Protein AF-A0A183AE50-F1 (afdb_monomer_lite)

Organism: NCBI:txid27848

Secondary structure (DSSP, 8-state):
-------GGG-EEEEEPP-TT-----EEEEEE--TTS-PBBPEE-TTS-EES-SPBP-SSSPPPGGGEEE----S-SEE--EETTT--B-EE-GGGBEE-SSS---PEEEEE-TTS-EEEEEE-GGG-EEEEEE-TTSBEEEEEES--TT-S---SSPPTT--EEEEEEETTEEEEEE--TTS-S-EEEEE-TTSBEEEEE-SS--GGG-EE-

Foldseek 3Di:
DDPCPPDLQPDWDWAFDWPQLLQVQRKTWIFRDDPVLQTATWFQDPVRDTDSPHHRDDPVDDGDPRRIDHDADDPPQKDWKAALQQRFTWDQDPPQFTFGNHNDIFIWGWAQDPSRWIWTWGQDPPRWIFTWFADPVQTTGGHTDPDDSPPPDDDPDDDARRTWDWDDPDPQKTWIARRHSVDGAGWTWFADNRGTIGIDHDPDDDSRRMIGD

Sequence (213 aa):
MLNIIGDKDSLFEILTLADDNNTGQGQVVLRSNTPDGSGQSLSARKLGAISCSGRAVSETESPASTDVFRLLLVNRPSIVFLSMLTGGFISRGKQTALDCSGTTYEPFILRATKRSTYQFFARGAQSGYSMWTACSDGFLHLKTTNRSPDDESEPEVLEPGTEFLFYFLGNGRTLIRLATEAFPGLCLLKAEAKGEVKYDVTGEIFANYIWEI

Radius of gyration: 18.67 Å; chains: 1; bounding box: 52×50×52 Å

pLDDT: mean 86.45, std 11.29, range [34.38, 98.31]

Structure (mmCIF, N/CA/C/O backbone):
data_AF-A0A183AE50-F1
#
_entry.id   AF-A0A183AE50-F1
#
loop_
_atom_site.group_PDB
_atom_site.id
_atom_site.type_symbol
_atom_site.label_atom_id
_atom_site.label_alt_id
_atom_site.label_comp_id
_atom_site.label_asym_id
_atom_site.label_entity_id
_atom_site.label_seq_id
_atom_site.pdbx_PDB_ins_code
_atom_site.Cartn_x
_atom_site.Cartn_y
_atom_site.Cartn_z
_atom_site.occupancy
_atom_site.B_iso_or_equiv
_atom_site.auth_seq_id
_atom_site.auth_comp_id
_atom_site.auth_asym_id
_atom_site.auth_atom_id
_atom_site.pdbx_PDB_model_num
ATOM 1 N N . MET A 1 1 ? 18.084 -34.349 -1.644 1.00 37.81 1 MET A N 1
ATOM 2 C CA . MET A 1 1 ? 18.150 -32.891 -1.418 1.00 37.81 1 MET A CA 1
ATOM 3 C C . MET A 1 1 ? 17.992 -32.242 -2.789 1.00 37.81 1 MET A C 1
ATOM 5 O O . MET A 1 1 ? 18.905 -32.336 -3.595 1.00 37.81 1 MET A O 1
ATOM 9 N N . LEU A 1 2 ? 16.788 -31.771 -3.128 1.00 34.38 2 LEU A N 1
ATOM 10 C CA . LEU A 1 2 ? 16.507 -31.138 -4.423 1.00 34.38 2 LEU A CA 1
ATOM 11 C C . LEU A 1 2 ? 17.007 -29.693 -4.354 1.00 34.38 2 LEU A C 1
ATOM 13 O O . LEU A 1 2 ? 16.416 -28.869 -3.664 1.00 34.38 2 LEU A O 1
ATOM 17 N N . ASN A 1 3 ? 18.116 -29.413 -5.034 1.00 38.22 3 ASN A N 1
ATOM 18 C CA . ASN A 1 3 ? 18.567 -28.052 -5.293 1.00 38.22 3 ASN A CA 1
ATOM 19 C C . ASN A 1 3 ? 17.590 -27.424 -6.293 1.00 38.22 3 ASN A C 1
ATOM 21 O O . ASN A 1 3 ? 17.739 -27.597 -7.500 1.00 38.22 3 ASN A O 1
ATOM 25 N N . ILE A 1 4 ? 16.575 -26.716 -5.797 1.00 46.50 4 ILE A N 1
ATOM 26 C CA . ILE A 1 4 ? 15.826 -25.762 -6.616 1.00 46.50 4 ILE A CA 1
ATOM 27 C C . ILE A 1 4 ? 16.754 -24.557 -6.786 1.00 46.50 4 ILE A C 1
ATOM 29 O O . ILE A 1 4 ? 16.692 -23.588 -6.034 1.00 46.50 4 ILE A O 1
ATOM 33 N N . ILE A 1 5 ? 17.692 -24.651 -7.726 1.00 50.97 5 ILE A N 1
ATOM 34 C CA . ILE A 1 5 ? 18.375 -23.467 -8.239 1.00 50.97 5 ILE A CA 1
ATOM 35 C C . ILE A 1 5 ? 17.308 -22.775 -9.081 1.00 50.97 5 ILE A C 1
ATOM 37 O O . ILE A 1 5 ? 17.031 -23.210 -10.195 1.00 50.97 5 ILE A O 1
ATOM 41 N N . GLY A 1 6 ? 16.626 -21.787 -8.497 1.00 58.19 6 GLY A N 1
ATOM 42 C CA . GLY A 1 6 ? 15.714 -20.934 -9.251 1.00 58.19 6 GLY A CA 1
ATOM 43 C C . GLY A 1 6 ? 16.455 -20.379 -10.462 1.00 58.19 6 GLY A C 1
ATOM 44 O O . GLY A 1 6 ? 17.611 -19.966 -10.340 1.00 58.19 6 GLY A O 1
ATOM 45 N N . ASP A 1 7 ? 15.813 -20.437 -11.624 1.00 70.31 7 ASP A N 1
ATOM 46 C CA . ASP A 1 7 ? 16.368 -19.872 -12.843 1.00 70.31 7 ASP A CA 1
ATOM 47 C C . ASP A 1 7 ? 16.638 -18.380 -12.606 1.00 70.31 7 ASP A C 1
ATOM 49 O O . ASP A 1 7 ? 15.723 -17.614 -12.291 1.00 70.31 7 ASP A O 1
ATOM 53 N N . LYS A 1 8 ? 17.911 -17.982 -12.680 1.00 68.12 8 LYS A N 1
ATOM 54 C CA . LYS A 1 8 ? 18.328 -16.597 -12.419 1.00 68.12 8 LYS A CA 1
ATOM 55 C C . LYS A 1 8 ? 17.663 -15.635 -13.400 1.00 68.12 8 LYS A C 1
ATOM 57 O O . LYS A 1 8 ? 17.380 -14.503 -13.021 1.00 68.12 8 LYS A O 1
ATOM 62 N N . ASP A 1 9 ? 17.331 -16.126 -14.592 1.00 74.69 9 ASP A N 1
ATOM 63 C CA . ASP A 1 9 ? 16.672 -15.363 -15.648 1.00 74.69 9 ASP A CA 1
ATOM 64 C C . ASP A 1 9 ? 15.172 -15.139 -15.368 1.00 74.69 9 ASP A C 1
ATOM 66 O O . ASP A 1 9 ? 14.509 -14.374 -16.065 1.00 74.69 9 ASP A O 1
ATOM 70 N N . SER A 1 10 ? 14.626 -15.766 -14.317 1.00 82.06 10 SER A N 1
ATOM 71 C CA . SER A 1 10 ? 13.237 -15.591 -13.873 1.00 82.06 10 SER A CA 1
ATOM 72 C C . SER A 1 10 ? 13.067 -14.539 -12.768 1.00 82.06 10 SER A C 1
ATOM 74 O O . SER A 1 10 ? 11.952 -14.332 -12.283 1.00 82.06 10 SER A O 1
ATOM 76 N N . LEU A 1 11 ? 14.147 -13.885 -12.333 1.00 85.88 11 LEU A N 1
ATOM 77 C CA . LEU A 1 11 ? 14.100 -12.873 -11.280 1.00 85.88 11 LEU A CA 1
ATOM 78 C C . LEU A 1 11 ? 13.980 -11.466 -11.870 1.00 85.88 11 LEU A C 1
ATOM 80 O O . LEU A 1 11 ? 14.739 -11.073 -12.755 1.00 85.88 11 LEU A O 1
ATOM 84 N N . PHE A 1 12 ? 13.056 -10.689 -11.312 1.00 88.25 12 PHE A N 1
ATOM 85 C CA . PHE A 1 12 ? 12.846 -9.291 -11.663 1.00 88.25 12 PHE A CA 1
ATOM 86 C C . PHE A 1 12 ? 12.802 -8.435 -10.407 1.00 88.25 12 PHE A C 1
ATOM 88 O O . PHE A 1 12 ? 12.264 -8.840 -9.376 1.00 88.25 12 PHE A O 1
ATOM 95 N N . GLU A 1 13 ? 13.334 -7.232 -10.523 1.00 88.50 13 GLU A N 1
ATOM 96 C CA . GLU A 1 13 ? 13.233 -6.197 -9.510 1.00 88.50 13 GLU A CA 1
ATOM 97 C C . GLU A 1 13 ? 12.071 -5.266 -9.848 1.00 88.50 13 GLU A C 1
ATOM 99 O O . GLU A 1 13 ? 11.849 -4.918 -11.012 1.00 88.50 13 GLU A O 1
ATOM 104 N N . ILE A 1 14 ? 11.329 -4.860 -8.819 1.00 89.38 14 ILE A N 1
ATOM 105 C CA . ILE A 1 14 ? 10.214 -3.924 -8.943 1.00 89.38 14 ILE A CA 1
ATOM 106 C C . ILE A 1 14 ? 10.718 -2.551 -8.514 1.00 89.38 14 ILE A C 1
ATOM 108 O O . ILE A 1 14 ? 10.946 -2.302 -7.332 1.00 89.38 14 ILE A O 1
ATOM 112 N N . LEU A 1 15 ? 10.880 -1.658 -9.482 1.00 87.31 15 LEU A N 1
ATOM 113 C CA . LEU A 1 15 ? 11.317 -0.289 -9.252 1.00 87.31 15 LEU A CA 1
ATOM 114 C C . LEU A 1 15 ? 10.086 0.608 -9.251 1.00 87.31 15 LEU A C 1
ATOM 116 O O . LEU A 1 15 ? 9.426 0.776 -10.274 1.00 87.31 15 LEU A O 1
ATOM 120 N N . THR A 1 16 ? 9.747 1.146 -8.085 1.00 84.81 16 THR A N 1
ATOM 121 C CA . THR A 1 16 ? 8.604 2.050 -7.933 1.00 84.81 16 THR A CA 1
ATOM 122 C C . THR A 1 16 ? 8.994 3.442 -8.407 1.00 84.81 16 THR A C 1
ATOM 124 O O . THR A 1 16 ? 10.013 3.975 -7.972 1.00 84.81 16 THR A O 1
ATOM 127 N N . LEU A 1 17 ? 8.190 4.038 -9.285 1.00 80.19 17 LEU A N 1
ATOM 128 C CA . LEU A 1 17 ? 8.441 5.396 -9.752 1.00 80.19 17 LEU A CA 1
ATOM 129 C C . LEU A 1 17 ? 7.997 6.414 -8.707 1.00 80.19 17 LEU A C 1
ATOM 131 O O . LEU A 1 17 ? 6.925 6.284 -8.111 1.00 80.19 17 LEU A O 1
ATOM 135 N N . ALA A 1 18 ? 8.828 7.439 -8.514 1.00 72.12 18 ALA A N 1
ATOM 136 C CA . ALA A 1 18 ? 8.459 8.591 -7.714 1.00 72.12 18 ALA A CA 1
ATOM 137 C C . ALA A 1 18 ? 7.208 9.245 -8.314 1.00 72.12 18 ALA A C 1
ATOM 139 O O . ALA A 1 18 ? 7.104 9.475 -9.518 1.00 72.12 18 ALA A O 1
ATOM 140 N N . ASP A 1 19 ? 6.245 9.521 -7.451 1.00 71.25 19 ASP A N 1
ATOM 141 C CA . ASP A 1 19 ? 5.012 10.219 -7.784 1.00 71.25 19 ASP A CA 1
ATOM 142 C C . ASP A 1 19 ? 4.929 11.398 -6.826 1.00 71.25 19 ASP A C 1
ATOM 144 O O . ASP A 1 19 ? 4.217 11.363 -5.818 1.00 71.25 19 ASP A O 1
ATOM 148 N N . ASP A 1 20 ? 5.760 12.398 -7.119 1.00 64.38 20 ASP A N 1
ATOM 149 C CA . ASP A 1 20 ? 5.999 13.576 -6.278 1.00 64.38 20 ASP A CA 1
ATOM 150 C C . ASP A 1 20 ? 4.709 14.360 -6.016 1.00 64.38 20 ASP A C 1
ATOM 152 O O . ASP A 1 20 ? 4.511 14.915 -4.935 1.00 64.38 20 ASP A O 1
ATOM 156 N N . ASN A 1 21 ? 3.790 14.319 -6.983 1.00 61.66 21 ASN A N 1
ATOM 157 C CA . ASN A 1 21 ? 2.470 14.939 -6.912 1.00 61.66 21 ASN A CA 1
ATOM 158 C C . ASN A 1 21 ? 1.414 14.057 -6.213 1.00 61.66 21 ASN A C 1
ATOM 160 O O . ASN A 1 21 ? 0.261 14.461 -6.117 1.00 61.66 21 ASN A O 1
ATOM 164 N N . ASN A 1 22 ? 1.784 12.856 -5.751 1.00 64.81 22 ASN A N 1
ATOM 165 C CA . ASN A 1 22 ? 0.903 11.864 -5.122 1.00 64.81 22 ASN A CA 1
ATOM 166 C C . ASN A 1 22 ? -0.411 11.624 -5.890 1.00 64.81 22 ASN A C 1
ATOM 168 O O . ASN A 1 22 ? -1.486 11.495 -5.305 1.00 64.81 22 ASN A O 1
ATOM 172 N N . THR A 1 23 ? -0.306 11.548 -7.220 1.00 65.44 23 THR A N 1
ATOM 173 C CA . THR A 1 23 ? -1.428 11.353 -8.153 1.00 65.44 23 THR A CA 1
ATOM 174 C C . THR A 1 23 ? -2.076 9.971 -8.044 1.00 65.44 23 THR A C 1
ATOM 176 O O . THR A 1 23 ? -3.105 9.713 -8.671 1.00 65.44 23 THR A O 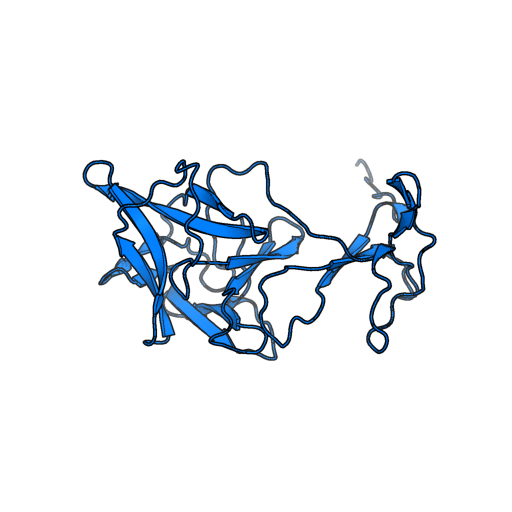1
ATOM 179 N N . GLY A 1 24 ? -1.481 9.061 -7.265 1.00 59.78 24 GLY A N 1
ATOM 180 C CA . GLY A 1 24 ? -2.083 7.773 -6.935 1.00 59.78 24 GLY A CA 1
ATOM 181 C C . GLY A 1 24 ? -1.991 6.748 -8.064 1.00 59.78 24 GLY A C 1
ATOM 182 O O . GLY A 1 24 ? -2.768 5.800 -8.092 1.00 59.78 24 GLY A O 1
ATOM 183 N N . GLN A 1 25 ? -1.050 6.905 -9.000 1.00 70.81 25 GLN A N 1
ATOM 184 C CA . GLN A 1 25 ? -0.987 6.034 -10.180 1.00 70.81 25 GLN A CA 1
ATOM 185 C C . GLN A 1 25 ? -0.189 4.733 -9.999 1.00 70.81 25 GLN A C 1
ATOM 187 O O . GLN A 1 25 ? -0.299 3.858 -10.859 1.00 70.81 25 GLN A O 1
ATOM 192 N N . GLY A 1 26 ? 0.581 4.583 -8.911 1.00 73.19 26 GLY A N 1
ATOM 193 C CA . GLY A 1 26 ? 1.216 3.311 -8.523 1.00 73.19 26 GLY A CA 1
ATOM 194 C C . GLY A 1 26 ? 2.051 2.659 -9.631 1.00 73.19 26 GLY A C 1
ATOM 195 O O . GLY A 1 26 ? 1.881 1.475 -9.927 1.00 73.19 26 GLY A O 1
ATOM 196 N N . GLN A 1 27 ? 2.891 3.451 -10.296 1.00 86.62 27 GLN A N 1
ATOM 197 C CA . GLN A 1 27 ? 3.641 3.020 -11.471 1.00 86.62 27 GLN A CA 1
ATOM 198 C C . GLN A 1 27 ? 4.956 2.339 -11.096 1.00 86.62 27 GLN A C 1
ATOM 200 O O . GLN A 1 27 ? 5.661 2.769 -10.181 1.00 86.62 27 GLN A O 1
ATOM 205 N N . VAL A 1 28 ? 5.300 1.293 -11.844 1.00 89.00 28 VAL A N 1
ATOM 206 C CA . VAL A 1 28 ? 6.543 0.545 -11.662 1.00 89.00 28 VAL A CA 1
ATOM 207 C C . VAL A 1 28 ? 7.260 0.311 -12.983 1.00 89.00 28 VAL A C 1
ATOM 209 O O . VAL A 1 28 ? 6.637 0.243 -14.043 1.00 89.00 28 VAL A O 1
ATOM 212 N N . VAL A 1 29 ? 8.566 0.103 -12.889 1.00 90.81 29 VAL A N 1
ATOM 213 C CA . VAL A 1 29 ? 9.391 -0.514 -13.925 1.00 90.81 29 VAL A CA 1
ATOM 214 C C . VAL A 1 29 ? 9.842 -1.871 -13.406 1.00 90.81 29 VAL A C 1
ATOM 216 O O . VAL A 1 29 ? 10.280 -2.000 -12.264 1.00 90.81 29 VAL A O 1
ATOM 219 N N . LEU A 1 30 ? 9.725 -2.893 -14.247 1.00 91.31 30 LEU A N 1
ATOM 220 C CA . LEU A 1 30 ? 10.224 -4.228 -13.940 1.00 91.31 30 LEU A CA 1
ATOM 221 C C . LEU A 1 30 ? 11.586 -4.389 -14.609 1.00 91.31 30 LEU A C 1
ATOM 223 O O . LEU A 1 30 ? 11.672 -4.326 -15.834 1.00 91.31 30 LEU A O 1
ATOM 227 N N . ARG A 1 31 ? 12.641 -4.570 -13.816 1.00 90.12 31 ARG A N 1
ATOM 228 C CA . ARG A 1 31 ? 14.020 -4.721 -14.299 1.00 90.12 31 ARG A CA 1
ATOM 229 C C . ARG A 1 31 ? 14.447 -6.180 -14.204 1.00 90.12 31 ARG A C 1
ATOM 231 O O . ARG A 1 31 ? 14.248 -6.799 -13.164 1.00 90.12 31 ARG A O 1
ATOM 238 N N . SER A 1 32 ? 15.036 -6.734 -15.262 1.00 88.50 32 SER A N 1
ATOM 239 C CA . SER A 1 32 ? 15.648 -8.068 -15.198 1.00 88.50 32 SER A CA 1
ATOM 240 C C . SER A 1 32 ? 16.760 -8.082 -14.151 1.00 88.50 32 SER A C 1
ATOM 242 O O . SER A 1 32 ? 17.625 -7.208 -14.182 1.00 88.50 32 SER A O 1
ATOM 244 N N . ASN A 1 33 ? 16.780 -9.062 -13.256 1.00 84.56 33 ASN A N 1
ATOM 245 C CA . ASN A 1 33 ? 17.809 -9.131 -12.227 1.00 84.56 33 ASN A CA 1
ATOM 246 C C . ASN A 1 33 ? 19.147 -9.586 -12.829 1.00 84.56 33 ASN A C 1
ATOM 248 O O . ASN A 1 33 ? 19.292 -10.742 -13.229 1.00 84.56 33 ASN A O 1
ATOM 252 N N . THR A 1 34 ? 20.133 -8.692 -12.878 1.00 79.38 34 THR A N 1
ATOM 253 C CA . THR A 1 34 ? 21.506 -9.031 -13.269 1.00 79.38 34 THR A CA 1
ATOM 254 C C . THR A 1 34 ? 22.456 -8.770 -12.098 1.00 79.38 34 THR A C 1
ATOM 256 O O . THR A 1 34 ? 22.280 -7.786 -11.379 1.00 79.38 34 THR A O 1
ATOM 259 N N . PRO A 1 35 ? 23.486 -9.612 -11.876 1.00 76.62 35 PRO A N 1
ATOM 260 C CA . PRO A 1 35 ? 24.386 -9.472 -10.723 1.00 76.62 35 PRO A CA 1
ATOM 261 C C . PRO A 1 35 ? 25.122 -8.128 -10.622 1.00 76.62 35 PRO A C 1
ATOM 263 O O . PRO A 1 35 ? 25.584 -7.761 -9.548 1.00 76.62 35 PRO A O 1
ATOM 266 N N . ASP A 1 36 ? 25.271 -7.425 -11.742 1.00 79.12 36 ASP A N 1
ATOM 267 C CA . ASP A 1 36 ? 25.943 -6.133 -11.875 1.00 79.12 36 ASP A CA 1
ATOM 268 C C . ASP A 1 36 ? 24.971 -4.936 -11.862 1.00 79.12 36 ASP A C 1
ATOM 270 O O . ASP A 1 36 ? 25.403 -3.799 -12.034 1.00 79.12 36 ASP A O 1
ATOM 274 N N . GLY A 1 37 ? 23.664 -5.176 -11.692 1.00 73.94 37 GLY A N 1
ATOM 275 C CA . GLY A 1 37 ? 22.630 -4.138 -11.696 1.00 73.94 37 GLY A CA 1
ATOM 276 C C . GLY A 1 37 ? 22.358 -3.501 -13.065 1.00 73.94 37 GLY A C 1
ATOM 277 O O . GLY A 1 37 ? 21.564 -2.565 -13.146 1.00 73.94 37 GLY A O 1
ATOM 278 N N . SER A 1 38 ? 22.970 -4.004 -14.146 1.00 81.19 38 SER A N 1
ATOM 279 C CA . SER A 1 38 ? 22.808 -3.503 -15.523 1.00 81.19 38 SER A CA 1
ATOM 280 C C . SER A 1 38 ? 21.533 -3.987 -16.232 1.00 81.19 3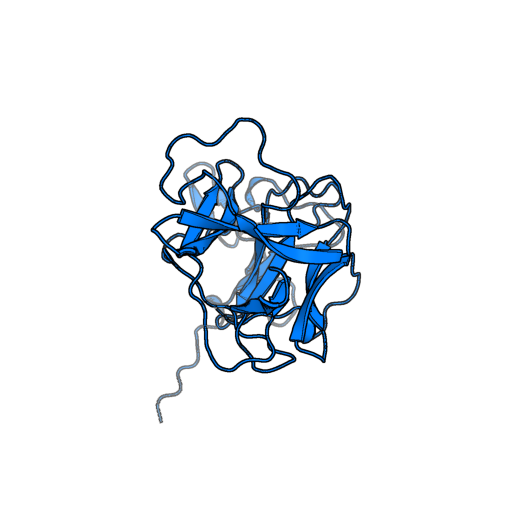8 SER A C 1
ATOM 282 O O . SER A 1 38 ? 21.378 -3.822 -17.445 1.00 81.19 38 SER A O 1
ATOM 284 N N . GLY A 1 39 ? 20.606 -4.576 -15.474 1.00 84.75 39 GLY A N 1
ATOM 285 C CA . GLY A 1 39 ? 19.361 -5.139 -15.966 1.00 84.75 39 GLY A CA 1
ATOM 286 C C . GLY A 1 39 ? 18.562 -4.200 -16.867 1.00 84.75 39 GLY A C 1
ATOM 287 O O . GLY A 1 39 ? 18.499 -2.984 -16.661 1.00 84.75 39 GLY A O 1
ATOM 288 N N . GLN A 1 40 ? 17.903 -4.787 -17.861 1.00 89.00 40 GLN A N 1
ATOM 289 C CA . GLN A 1 40 ? 17.044 -4.062 -18.790 1.00 89.00 40 GLN A CA 1
ATOM 290 C C . GLN A 1 40 ? 15.610 -4.012 -18.268 1.00 89.00 40 GLN A C 1
ATOM 292 O O . GLN A 1 40 ? 15.147 -4.935 -17.589 1.00 89.00 40 GLN A O 1
ATOM 297 N N . SER A 1 41 ? 14.892 -2.943 -18.606 1.00 90.56 41 SER A N 1
ATOM 298 C CA . SER A 1 41 ? 13.453 -2.884 -18.373 1.00 90.56 41 SER A CA 1
ATOM 299 C C . SER A 1 41 ? 12.720 -3.939 -19.207 1.00 90.56 41 SER A C 1
ATOM 301 O O . SER A 1 41 ? 13.072 -4.240 -20.356 1.00 90.56 41 SER A O 1
ATOM 303 N N . LEU A 1 42 ? 11.652 -4.487 -18.632 1.00 92.44 42 LEU A N 1
ATOM 304 C CA . LEU A 1 42 ? 10.574 -5.068 -19.414 1.00 92.44 42 LEU A CA 1
ATOM 305 C C . LEU A 1 42 ? 9.869 -3.954 -20.185 1.00 92.44 42 LEU A C 1
ATOM 307 O O . LEU A 1 42 ? 9.616 -2.882 -19.643 1.00 92.44 42 LEU A O 1
ATOM 311 N N . SER A 1 43 ? 9.507 -4.237 -21.434 1.00 92.19 43 SER A N 1
ATOM 312 C CA . SER A 1 43 ? 8.772 -3.295 -22.281 1.00 92.19 43 SER A CA 1
ATOM 313 C C . SER A 1 43 ? 7.621 -3.976 -23.006 1.00 92.19 43 SER A C 1
ATOM 315 O O . SER A 1 43 ? 7.781 -5.077 -23.544 1.00 92.19 43 SER A O 1
ATOM 317 N N . ALA A 1 44 ? 6.492 -3.278 -23.105 1.00 91.81 44 ALA A N 1
ATOM 318 C CA . ALA A 1 44 ? 5.385 -3.633 -23.981 1.00 91.81 44 ALA A CA 1
ATOM 319 C C . ALA A 1 44 ? 5.664 -3.176 -25.425 1.00 91.81 44 ALA A C 1
ATOM 321 O O . ALA A 1 44 ? 5.875 -1.995 -25.711 1.00 91.81 44 ALA A O 1
ATOM 322 N N . ARG A 1 45 ? 5.673 -4.122 -26.368 1.00 89.25 45 ARG A N 1
ATOM 323 C CA . ARG A 1 45 ? 5.882 -3.866 -27.802 1.00 89.25 45 ARG A CA 1
ATOM 324 C C . ARG A 1 45 ? 4.571 -3.493 -28.500 1.00 89.25 45 ARG A C 1
ATOM 326 O O . ARG A 1 45 ? 3.487 -3.714 -27.974 1.00 89.25 45 ARG A O 1
ATOM 333 N N . LYS A 1 46 ? 4.663 -2.987 -29.739 1.00 87.81 46 LYS A N 1
ATOM 334 C CA . LYS A 1 46 ? 3.517 -2.492 -30.538 1.00 87.81 46 LYS A CA 1
ATOM 335 C C . LYS A 1 46 ? 2.329 -3.461 -30.648 1.00 87.81 46 LYS A C 1
ATOM 337 O O . LYS A 1 46 ? 1.209 -3.000 -30.814 1.00 87.81 46 LYS A O 1
ATOM 342 N N . LEU A 1 47 ? 2.572 -4.772 -30.587 1.00 90.62 47 LEU A N 1
ATOM 343 C CA . LEU A 1 47 ? 1.539 -5.814 -30.677 1.00 90.62 47 LEU A CA 1
ATOM 344 C C . LEU A 1 47 ? 1.244 -6.495 -29.325 1.00 90.62 47 LEU A C 1
ATOM 346 O O . LEU A 1 47 ? 0.673 -7.577 -29.299 1.00 90.62 47 LEU A O 1
ATOM 350 N N . GLY A 1 48 ? 1.668 -5.899 -28.207 1.00 87.00 48 GLY A N 1
ATOM 351 C CA . GLY A 1 48 ? 1.408 -6.405 -26.855 1.00 87.00 48 GLY A CA 1
ATOM 352 C C . GLY A 1 48 ? 2.402 -7.450 -26.341 1.00 87.00 48 GLY A C 1
ATOM 353 O O . GLY A 1 48 ? 2.310 -7.850 -25.185 1.00 87.00 48 GLY A O 1
ATOM 354 N N . ALA A 1 49 ? 3.376 -7.873 -27.154 1.00 91.25 49 ALA A N 1
ATOM 355 C CA . ALA A 1 49 ? 4.448 -8.747 -26.683 1.00 91.25 49 ALA A CA 1
ATOM 356 C C . ALA A 1 49 ? 5.283 -8.051 -25.594 1.00 91.25 49 ALA A C 1
ATOM 358 O O . ALA A 1 49 ? 5.643 -6.881 -25.747 1.00 91.25 49 ALA A O 1
ATOM 359 N N . ILE A 1 50 ? 5.618 -8.783 -24.532 1.00 92.19 50 ILE A N 1
ATOM 360 C CA . ILE A 1 50 ? 6.509 -8.324 -23.461 1.00 92.19 50 ILE A CA 1
ATOM 361 C C . ILE A 1 50 ? 7.924 -8.825 -23.746 1.00 92.19 50 ILE A C 1
ATOM 363 O O . ILE A 1 50 ? 8.109 -9.980 -24.126 1.00 92.19 50 ILE A O 1
ATOM 367 N N . SER A 1 51 ? 8.926 -7.962 -23.585 1.00 88.19 51 SER A N 1
ATOM 368 C CA . SER A 1 51 ? 10.324 -8.327 -23.837 1.00 88.19 51 SER A CA 1
ATOM 369 C C . SER A 1 51 ? 11.297 -7.648 -22.876 1.00 88.19 51 SER A C 1
ATOM 371 O O . SER A 1 51 ? 11.167 -6.444 -22.662 1.00 88.19 51 SER A O 1
ATOM 373 N N . CYS A 1 52 ? 12.328 -8.374 -22.429 1.00 81.56 52 CYS A N 1
ATOM 374 C CA . CYS A 1 52 ? 13.514 -7.847 -21.730 1.00 81.56 52 CYS A CA 1
ATOM 375 C C . CYS A 1 52 ? 14.517 -7.214 -22.712 1.00 81.56 52 CYS A C 1
ATOM 377 O O . CYS A 1 52 ? 15.680 -7.585 -22.741 1.00 81.56 52 CYS A O 1
ATOM 379 N N . SER A 1 53 ? 14.052 -6.354 -23.613 1.00 70.94 53 SER A N 1
ATOM 380 C CA . SER A 1 53 ? 14.917 -5.585 -24.532 1.00 70.94 53 SER A CA 1
ATOM 381 C C . SER A 1 53 ? 14.564 -4.104 -24.480 1.00 70.94 53 SER A C 1
ATOM 383 O O . SER A 1 53 ? 14.625 -3.383 -25.485 1.00 70.94 53 SER A O 1
ATOM 385 N N . GLY A 1 54 ? 14.092 -3.688 -23.306 1.00 68.25 54 GLY A N 1
ATOM 386 C CA . GLY A 1 54 ? 13.943 -2.296 -22.949 1.00 68.25 54 GLY A CA 1
ATOM 387 C C . GLY A 1 54 ? 15.298 -1.626 -22.772 1.00 68.25 54 GLY A C 1
ATOM 388 O O . GLY A 1 54 ? 16.350 -2.140 -23.162 1.00 68.25 54 GLY A O 1
ATOM 389 N N . ARG A 1 55 ? 15.266 -0.423 -22.216 1.00 77.69 55 ARG A N 1
ATOM 390 C CA . ARG A 1 55 ? 16.483 0.347 -21.962 1.00 77.69 55 ARG A CA 1
ATOM 391 C C . ARG A 1 55 ? 17.147 -0.152 -20.682 1.00 77.69 55 ARG A C 1
ATOM 393 O O . ARG A 1 55 ? 16.502 -0.774 -19.837 1.00 77.69 55 ARG A O 1
ATOM 400 N N . ALA A 1 56 ? 18.439 0.130 -20.539 1.00 81.19 56 ALA A N 1
ATOM 401 C CA . ALA A 1 56 ? 19.063 0.062 -19.224 1.00 81.19 56 ALA A CA 1
ATOM 402 C C . ALA A 1 56 ? 18.282 0.993 -18.291 1.00 81.19 56 ALA A C 1
ATOM 404 O O . ALA A 1 56 ? 17.990 2.133 -18.662 1.00 81.19 56 ALA A O 1
ATOM 405 N N . VAL A 1 57 ? 17.891 0.494 -17.122 1.00 78.38 57 VAL A N 1
ATOM 406 C CA . VAL A 1 57 ? 17.155 1.327 -16.172 1.00 78.38 57 VAL A CA 1
ATOM 407 C C . VAL A 1 57 ? 18.139 2.238 -15.454 1.00 78.38 57 VAL A C 1
ATOM 409 O O . VAL A 1 57 ? 19.108 1.760 -14.867 1.00 78.38 57 VAL A O 1
ATOM 412 N N . SER A 1 58 ? 17.874 3.540 -15.496 1.00 74.06 58 SER A N 1
ATOM 413 C CA . SER A 1 58 ? 18.638 4.562 -14.788 1.00 74.06 58 SER A CA 1
ATOM 414 C C . SER A 1 58 ? 17.751 5.246 -13.753 1.00 74.06 58 SER A C 1
ATOM 416 O O . SER A 1 58 ? 16.579 5.497 -14.017 1.00 74.06 58 SER A O 1
ATOM 418 N N . GLU A 1 59 ? 18.315 5.592 -12.597 1.00 73.19 59 GLU A N 1
ATOM 419 C CA . GLU A 1 59 ? 17.637 6.422 -11.589 1.00 73.19 59 GLU A CA 1
ATOM 420 C C . GLU A 1 59 ? 17.596 7.906 -11.985 1.00 73.19 59 GLU A C 1
ATOM 422 O O . GLU A 1 59 ? 16.814 8.678 -11.438 1.00 73.19 59 GLU A O 1
ATOM 427 N N . THR A 1 60 ? 18.431 8.321 -12.942 1.00 77.94 60 THR A N 1
ATOM 428 C CA . THR A 1 60 ? 18.540 9.723 -13.376 1.00 77.94 60 THR A CA 1
ATOM 429 C C . THR A 1 60 ? 17.673 10.060 -14.584 1.00 77.94 60 THR A C 1
ATOM 431 O O . THR A 1 60 ? 17.471 11.238 -14.877 1.00 77.94 60 THR A O 1
ATOM 434 N N . GLU A 1 61 ? 17.166 9.053 -15.298 1.00 79.62 61 GLU A N 1
ATOM 435 C CA . GLU A 1 61 ? 16.359 9.237 -16.502 1.00 79.62 61 GLU A CA 1
ATOM 436 C C . GLU A 1 61 ? 14.958 8.673 -16.292 1.00 79.62 61 GLU A C 1
ATOM 438 O O . GLU A 1 61 ? 14.782 7.559 -15.803 1.00 79.62 61 GLU A O 1
ATOM 443 N N . SER A 1 62 ? 13.938 9.424 -16.710 1.00 82.44 62 SER A N 1
ATOM 444 C CA . SER A 1 62 ? 12.571 8.913 -16.682 1.00 82.44 62 SER A CA 1
ATOM 445 C C . SER A 1 62 ? 12.417 7.723 -17.639 1.00 82.44 62 SER A C 1
ATOM 447 O O . SER A 1 62 ? 12.898 7.781 -18.778 1.00 82.44 62 SER A O 1
ATOM 449 N N . PRO A 1 63 ? 11.708 6.657 -17.229 1.00 86.75 63 PRO A N 1
ATOM 450 C CA . PRO A 1 63 ? 11.484 5.507 -18.091 1.00 86.75 63 PRO A CA 1
ATOM 451 C C . PRO A 1 63 ? 10.619 5.873 -19.299 1.00 86.75 63 PRO A C 1
ATOM 453 O O . PRO A 1 63 ? 9.790 6.787 -19.262 1.00 86.75 63 PRO A O 1
ATOM 456 N N . ALA A 1 64 ? 10.779 5.117 -20.385 1.00 86.81 64 ALA A N 1
ATOM 457 C CA . ALA A 1 64 ? 9.871 5.214 -21.518 1.00 86.81 64 ALA A CA 1
ATOM 458 C C . ALA A 1 64 ? 8.474 4.723 -21.114 1.00 86.81 64 ALA A C 1
ATOM 460 O O . ALA A 1 64 ? 8.343 3.771 -20.351 1.00 86.81 64 ALA A O 1
ATOM 461 N N . SER A 1 65 ? 7.418 5.301 -21.689 1.00 87.81 65 SER A N 1
ATOM 462 C CA . SER A 1 65 ? 6.033 4.897 -21.392 1.00 87.81 65 SER A CA 1
ATOM 463 C C . SER A 1 65 ? 5.741 3.420 -21.681 1.00 87.81 65 SER A C 1
ATOM 465 O O . SER A 1 65 ? 4.843 2.845 -21.076 1.00 87.81 65 SER A O 1
ATOM 467 N N . THR A 1 66 ? 6.505 2.790 -22.578 1.00 89.81 66 THR A N 1
ATOM 468 C CA . THR A 1 66 ? 6.418 1.355 -22.888 1.00 89.81 66 THR A CA 1
ATOM 469 C C . THR A 1 66 ? 6.932 0.449 -21.776 1.00 89.81 66 THR A C 1
ATOM 471 O O . THR A 1 66 ? 6.664 -0.749 -21.815 1.00 89.81 66 THR A O 1
ATOM 474 N N . ASP A 1 67 ? 7.680 1.002 -20.826 1.00 89.94 67 ASP A N 1
ATOM 475 C CA . ASP A 1 67 ? 8.383 0.270 -19.769 1.00 89.94 67 ASP A CA 1
ATOM 476 C C . ASP A 1 67 ? 7.671 0.419 -18.416 1.00 89.94 67 ASP A C 1
ATOM 478 O O . ASP A 1 67 ? 8.079 -0.169 -17.415 1.00 89.94 67 ASP A O 1
ATOM 482 N N . VAL A 1 68 ? 6.610 1.232 -18.390 1.00 89.62 68 VAL A N 1
ATOM 483 C CA . VAL A 1 68 ? 5.852 1.570 -17.193 1.00 89.62 68 VAL A CA 1
ATOM 484 C C . VAL A 1 68 ? 4.633 0.669 -17.084 1.00 89.62 68 VAL A C 1
ATOM 486 O O . VAL A 1 68 ? 3.763 0.647 -17.956 1.00 89.62 68 VAL A O 1
ATOM 489 N N . PHE A 1 69 ? 4.548 -0.035 -15.964 1.00 89.50 69 PHE A N 1
ATOM 490 C CA . PHE A 1 69 ? 3.455 -0.936 -15.633 1.00 89.50 69 PHE A CA 1
ATOM 491 C C . PHE A 1 69 ? 2.733 -0.467 -14.374 1.00 89.50 69 PHE A C 1
ATOM 493 O O . PHE A 1 69 ? 3.229 0.358 -13.606 1.00 89.50 69 PHE A O 1
ATOM 500 N N . ARG A 1 70 ? 1.552 -1.039 -14.146 1.00 86.94 70 ARG A N 1
ATOM 501 C CA . ARG A 1 70 ? 0.844 -0.969 -12.867 1.00 86.94 70 ARG A CA 1
ATOM 502 C C . ARG A 1 70 ? 0.679 -2.379 -12.326 1.00 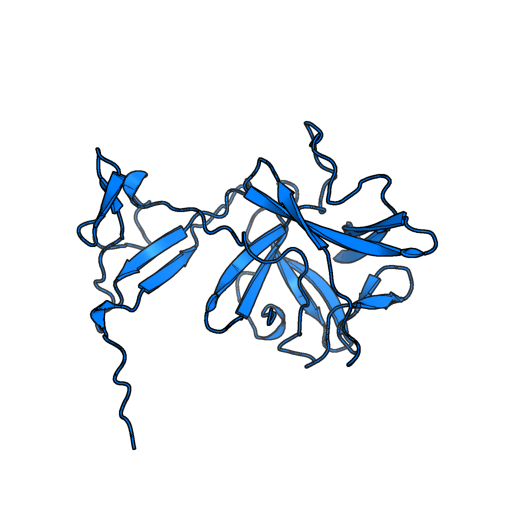86.94 70 ARG A C 1
ATOM 504 O O . ARG A 1 70 ? 0.315 -3.284 -13.077 1.00 86.94 70 ARG A O 1
ATOM 511 N N . LEU A 1 71 ? 0.935 -2.555 -11.034 1.00 86.06 71 LEU A N 1
ATOM 512 C CA . LEU A 1 71 ? 0.740 -3.832 -10.353 1.00 86.06 71 LEU A CA 1
ATOM 513 C C . LEU A 1 71 ? -0.579 -3.804 -9.593 1.00 86.06 71 LEU A C 1
ATOM 515 O O . LEU A 1 71 ? -0.776 -2.980 -8.701 1.00 86.06 71 LEU A O 1
ATOM 519 N N . LEU A 1 72 ? -1.478 -4.717 -9.958 1.00 85.06 72 LEU A N 1
ATOM 520 C CA . LEU A 1 72 ? -2.800 -4.826 -9.359 1.00 85.06 72 LEU A CA 1
ATOM 521 C C . LEU A 1 72 ? -2.957 -6.155 -8.622 1.00 85.06 72 LEU A C 1
ATOM 523 O O . LEU A 1 72 ? -2.705 -7.222 -9.180 1.00 85.06 72 LEU A O 1
ATOM 527 N N . LEU A 1 73 ? -3.426 -6.089 -7.380 1.00 86.38 73 LEU A N 1
ATOM 528 C CA . LEU A 1 73 ? -3.817 -7.239 -6.584 1.00 86.38 73 LEU A CA 1
ATOM 529 C C . LEU A 1 73 ? -5.278 -7.578 -6.896 1.00 86.38 73 LEU A C 1
ATOM 531 O O . LEU A 1 73 ? -6.194 -6.920 -6.414 1.00 86.38 73 LEU A O 1
ATOM 535 N N . VAL A 1 74 ? -5.489 -8.600 -7.728 1.00 79.88 74 VAL A N 1
ATOM 536 C CA . VAL A 1 74 ? -6.821 -8.948 -8.270 1.00 79.88 74 VAL A CA 1
ATOM 537 C C . VAL A 1 74 ? -7.453 -10.198 -7.646 1.00 79.88 74 VAL A C 1
ATOM 539 O O . VAL A 1 74 ? -8.631 -10.461 -7.847 1.00 79.88 74 VAL A O 1
ATOM 542 N N . ASN A 1 75 ? -6.694 -10.989 -6.883 1.00 71.19 75 ASN A N 1
ATOM 543 C CA . ASN A 1 75 ? -7.107 -12.304 -6.368 1.00 71.19 75 ASN A CA 1
ATOM 544 C C . ASN A 1 75 ? -7.220 -12.351 -4.831 1.00 71.19 75 ASN A C 1
ATOM 546 O O . ASN A 1 75 ? -6.957 -13.385 -4.204 1.00 71.19 75 ASN A O 1
ATOM 550 N N . ARG A 1 76 ? -7.572 -11.221 -4.214 1.00 75.25 76 ARG A N 1
ATOM 551 C CA . ARG A 1 76 ? -7.761 -11.091 -2.766 1.00 75.25 76 ARG A CA 1
ATOM 552 C C . ARG A 1 76 ? -9.046 -10.311 -2.484 1.00 75.25 76 ARG A C 1
ATOM 554 O O . ARG A 1 76 ? -8.993 -9.088 -2.435 1.00 75.25 76 ARG A O 1
ATOM 561 N N . PRO A 1 77 ? -10.194 -10.993 -2.297 1.00 84.00 77 PRO A N 1
ATOM 562 C CA . PRO A 1 77 ? -11.426 -10.315 -1.891 1.00 84.00 77 PRO A CA 1
ATOM 563 C C . PRO A 1 77 ? -11.306 -9.742 -0.472 1.00 84.00 77 PRO A C 1
ATOM 565 O O . PRO A 1 77 ? -11.940 -8.746 -0.148 1.00 84.00 77 PRO A O 1
ATOM 568 N N . SER A 1 78 ? -10.456 -10.342 0.365 1.00 92.56 78 SER A N 1
ATOM 569 C CA . SER A 1 78 ? -10.090 -9.830 1.680 1.00 92.56 78 SER A CA 1
ATOM 570 C C . SER A 1 78 ? -8.599 -10.000 1.948 1.00 92.56 78 SER A C 1
ATOM 572 O O . SER A 1 78 ? -7.964 -10.900 1.391 1.00 92.56 78 SER A O 1
ATOM 574 N N . ILE A 1 79 ? -8.064 -9.172 2.838 1.00 95.62 79 ILE A N 1
ATOM 575 C CA . ILE A 1 79 ? -6.651 -9.118 3.202 1.00 95.62 79 ILE A CA 1
ATOM 576 C C . ILE A 1 79 ? -6.495 -8.899 4.710 1.00 95.62 79 ILE A C 1
ATOM 578 O O . ILE A 1 79 ? -7.351 -8.293 5.355 1.00 95.62 79 ILE A O 1
ATOM 582 N N . VAL A 1 80 ? -5.410 -9.419 5.270 1.00 96.81 80 VAL A N 1
ATOM 583 C CA . VAL A 1 80 ? -4.996 -9.230 6.663 1.00 96.81 80 VAL A CA 1
ATOM 584 C C . VAL A 1 80 ? -3.590 -8.644 6.631 1.00 96.81 80 VAL A C 1
ATOM 586 O O . VAL A 1 80 ? -2.833 -8.946 5.717 1.00 96.81 80 VAL A O 1
ATOM 589 N N . PHE A 1 81 ? -3.246 -7.817 7.615 1.00 97.88 81 PHE A N 1
ATOM 590 C CA . PHE A 1 81 ? -1.937 -7.174 7.685 1.00 97.88 81 PHE A CA 1
ATOM 591 C C . PHE A 1 81 ? -1.248 -7.517 8.993 1.00 97.88 81 PHE A C 1
ATOM 593 O O . PHE A 1 81 ? -1.795 -7.243 10.060 1.00 97.88 81 PHE A O 1
ATOM 600 N N . LEU A 1 82 ? -0.048 -8.075 8.913 1.00 98.12 82 LEU A N 1
ATOM 601 C CA . LEU A 1 82 ? 0.825 -8.334 10.052 1.00 98.12 82 LEU A CA 1
ATOM 602 C C . LEU A 1 82 ? 1.955 -7.300 10.074 1.00 98.12 82 LEU A C 1
ATOM 604 O O . LEU A 1 82 ? 2.648 -7.101 9.078 1.00 98.12 82 LEU A O 1
ATOM 608 N N . SER A 1 83 ? 2.142 -6.634 11.211 1.00 98.00 83 SER A N 1
ATOM 609 C CA . SER A 1 83 ? 3.224 -5.669 11.411 1.00 98.00 83 SER A CA 1
ATOM 610 C C . SER A 1 83 ? 4.560 -6.378 11.598 1.00 98.00 83 SER A C 1
ATOM 612 O O . SER A 1 83 ? 4.712 -7.195 12.508 1.00 98.00 83 SER A O 1
ATOM 614 N N . MET A 1 84 ? 5.566 -6.003 10.806 1.00 97.00 84 MET A N 1
ATOM 615 C CA . MET A 1 84 ? 6.932 -6.507 10.988 1.00 97.00 84 MET A CA 1
ATOM 616 C C . MET A 1 84 ? 7.641 -5.910 12.216 1.00 97.00 84 MET A C 1
ATOM 618 O O . MET A 1 84 ? 8.653 -6.458 12.651 1.00 97.00 84 MET A O 1
ATOM 622 N N . LEU A 1 85 ? 7.137 -4.803 12.778 1.00 97.12 85 LEU A N 1
ATOM 623 C CA . LEU A 1 85 ? 7.678 -4.211 14.008 1.00 97.12 85 LEU A CA 1
ATOM 624 C C . LEU A 1 85 ? 7.121 -4.898 15.255 1.00 97.12 85 LEU A C 1
ATOM 626 O O . LEU A 1 85 ? 7.881 -5.288 16.138 1.00 97.12 85 LEU A O 1
ATOM 630 N N . THR A 1 86 ? 5.795 -4.977 15.360 1.00 96.94 86 THR A N 1
ATOM 631 C CA . THR A 1 86 ? 5.119 -5.422 16.589 1.00 96.94 86 THR A CA 1
ATOM 632 C C . THR A 1 86 ? 4.838 -6.921 16.587 1.00 96.94 86 THR A C 1
ATOM 634 O O . THR A 1 86 ? 4.614 -7.494 17.649 1.00 96.94 86 THR A O 1
ATOM 637 N N . GLY A 1 87 ? 4.828 -7.565 15.413 1.00 97.06 87 GLY A N 1
ATOM 638 C CA . GLY A 1 87 ? 4.390 -8.952 15.250 1.00 97.06 87 GLY A CA 1
ATOM 639 C C . GLY A 1 87 ? 2.885 -9.152 15.460 1.00 97.06 87 GLY A C 1
ATOM 640 O O . GLY A 1 87 ? 2.436 -10.292 15.565 1.00 97.06 87 GLY A O 1
ATOM 641 N N . GLY A 1 88 ? 2.112 -8.066 15.552 1.00 97.81 88 GLY A N 1
ATOM 642 C CA . GLY A 1 88 ? 0.662 -8.098 15.714 1.00 97.81 88 GLY A CA 1
ATOM 643 C C . GLY A 1 88 ? -0.086 -7.737 14.433 1.00 97.81 88 GLY A C 1
ATOM 644 O O . GLY A 1 88 ? 0.451 -7.092 13.526 1.00 97.81 88 GLY A O 1
ATOM 645 N N . PHE A 1 89 ? -1.339 -8.174 14.352 1.00 98.31 89 PHE A N 1
ATOM 646 C CA . PHE A 1 89 ? -2.199 -7.942 13.197 1.00 98.31 89 PHE A CA 1
ATOM 647 C C . PHE A 1 89 ? -2.933 -6.611 13.309 1.00 98.31 89 PHE A C 1
ATOM 649 O O . PHE A 1 89 ? -3.431 -6.271 14.383 1.00 98.31 89 PHE A O 1
ATOM 656 N N . ILE A 1 90 ? -3.061 -5.889 12.192 1.00 98.12 90 ILE A N 1
ATOM 657 C CA . ILE A 1 90 ? -3.941 -4.721 12.132 1.00 98.12 90 ILE A CA 1
ATOM 658 C C . ILE A 1 90 ? -5.377 -5.173 12.402 1.00 98.12 90 ILE A C 1
ATOM 660 O O . ILE A 1 90 ? -5.910 -6.065 11.738 1.00 98.12 90 ILE A O 1
ATOM 664 N N . SER A 1 91 ? -6.003 -4.515 13.367 1.00 96.56 91 SER A N 1
ATOM 665 C CA . SER A 1 91 ? -7.392 -4.709 13.754 1.00 96.56 91 SER A CA 1
ATOM 666 C C . SER A 1 91 ? -7.962 -3.426 14.360 1.00 96.56 91 SER A C 1
ATOM 668 O O . SER A 1 91 ? -7.263 -2.429 14.574 1.00 96.56 91 SER A O 1
ATOM 670 N N . ARG A 1 92 ? -9.267 -3.423 14.616 1.00 94.50 92 ARG A N 1
ATOM 671 C CA . ARG A 1 92 ? -9.962 -2.339 15.303 1.00 94.50 92 ARG A CA 1
ATOM 672 C C . ARG A 1 92 ? -9.437 -2.152 16.728 1.00 94.50 92 ARG A C 1
ATOM 674 O O . ARG A 1 92 ? -9.611 -3.012 17.587 1.00 94.50 92 ARG A O 1
ATOM 681 N N . GLY A 1 93 ? -8.887 -0.971 16.991 1.00 92.81 93 GLY A N 1
ATOM 682 C CA . GLY A 1 93 ? -8.434 -0.528 18.303 1.00 92.81 93 GLY A CA 1
ATOM 683 C C . GLY A 1 93 ? -9.439 0.366 19.036 1.00 92.81 93 GLY A C 1
ATOM 684 O O . GLY A 1 93 ? -10.655 0.351 18.806 1.00 92.81 93 GLY A O 1
ATOM 685 N N . LYS A 1 94 ? -8.917 1.162 19.975 1.00 90.50 94 LYS A N 1
ATOM 686 C CA . LYS A 1 94 ? -9.711 2.090 20.795 1.00 90.50 94 LYS A CA 1
ATOM 687 C C . LYS A 1 94 ? -10.166 3.290 19.967 1.00 90.50 94 LYS A C 1
ATOM 689 O O . LYS A 1 94 ? -9.428 3.776 19.122 1.00 90.50 94 LYS A O 1
ATOM 694 N N . GLN A 1 95 ? -11.364 3.805 20.260 1.00 88.25 95 GLN A N 1
ATOM 695 C CA . GLN A 1 95 ? -11.876 5.055 19.669 1.00 88.25 95 GLN A CA 1
ATOM 696 C C . GLN A 1 95 ? -11.782 5.088 18.132 1.00 88.25 95 GLN A C 1
ATOM 698 O O . GLN A 1 95 ? -11.436 6.109 17.556 1.00 88.25 95 GLN A O 1
ATOM 703 N N . THR A 1 96 ? -12.077 3.953 17.488 1.00 92.19 96 THR A N 1
ATOM 704 C CA . THR A 1 96 ? -11.984 3.719 16.034 1.00 92.19 96 THR A CA 1
ATOM 705 C C . THR A 1 96 ? -10.585 3.737 15.422 1.00 92.19 96 THR A C 1
ATOM 707 O O . THR A 1 96 ? -10.479 3.388 14.251 1.00 92.19 96 THR A O 1
ATOM 710 N N . ALA A 1 97 ? -9.526 4.067 16.164 1.00 96.31 97 ALA A N 1
ATOM 711 C CA . ALA A 1 97 ? -8.161 3.968 15.658 1.00 96.31 97 ALA A CA 1
ATOM 712 C C . ALA A 1 97 ? -7.802 2.506 15.351 1.00 96.31 97 ALA A C 1
ATOM 714 O O . ALA A 1 97 ? -8.261 1.588 16.036 1.00 96.31 97 ALA A O 1
ATOM 715 N N . LEU A 1 98 ? -6.996 2.291 14.318 1.00 97.38 98 LEU A N 1
ATOM 716 C CA . LEU A 1 98 ? -6.416 0.989 14.019 1.00 97.38 98 LEU A CA 1
ATOM 717 C C . LEU A 1 98 ? -5.235 0.701 14.944 1.00 97.38 98 LEU A C 1
ATOM 719 O O . LEU A 1 98 ? -4.444 1.588 15.273 1.00 97.38 98 LEU A O 1
ATOM 723 N N . ASP A 1 99 ? -5.127 -0.561 15.339 1.00 97.44 99 ASP A N 1
ATOM 724 C CA . ASP A 1 99 ? -4.109 -1.060 16.254 1.00 97.44 99 ASP A CA 1
ATOM 725 C C . ASP A 1 99 ? -3.503 -2.363 15.721 1.00 97.44 99 ASP A C 1
ATOM 727 O O . ASP A 1 99 ? -4.195 -3.169 15.100 1.00 97.44 99 ASP A O 1
ATOM 731 N N . CYS A 1 100 ? -2.209 -2.561 15.955 1.00 97.75 100 CYS A N 1
ATOM 732 C CA . CYS A 1 100 ? -1.447 -3.743 15.559 1.00 97.75 100 CYS A CA 1
ATOM 733 C C . CYS A 1 100 ? -0.645 -4.360 16.717 1.00 97.75 100 CYS A C 1
ATOM 735 O O . CYS A 1 100 ? 0.383 -4.995 16.495 1.00 97.75 100 CYS A O 1
ATOM 737 N N . SER A 1 101 ? -1.081 -4.176 17.966 1.00 96.75 101 SER A N 1
ATOM 738 C CA . SER A 1 101 ? -0.466 -4.806 19.148 1.00 96.75 101 SER A CA 1
ATOM 739 C C . SER A 1 101 ? -0.991 -6.222 19.429 1.00 96.75 101 SER A C 1
ATOM 741 O O . SER A 1 101 ? -0.386 -6.971 20.197 1.00 96.75 101 SER A O 1
ATOM 743 N N . GLY A 1 102 ? -2.127 -6.595 18.831 1.00 93.25 102 GLY A N 1
ATOM 744 C CA . GLY A 1 102 ? -2.837 -7.843 19.111 1.00 93.25 102 GLY A CA 1
ATOM 745 C C . GLY A 1 102 ? -2.466 -9.019 18.203 1.00 93.25 102 GLY A C 1
ATOM 746 O O . GLY A 1 102 ? -1.967 -8.860 17.094 1.00 93.25 102 GLY A O 1
ATOM 747 N N . THR A 1 103 ? -2.785 -10.231 18.660 1.00 93.44 103 THR A N 1
ATOM 748 C CA . THR A 1 103 ? -2.626 -11.485 17.895 1.00 93.44 103 THR A CA 1
ATOM 749 C C . THR A 1 103 ? -3.887 -11.892 17.126 1.00 93.44 103 THR A C 1
ATOM 751 O O . THR A 1 103 ? -3.860 -12.847 16.353 1.00 93.44 103 THR A O 1
ATOM 754 N N . THR A 1 104 ? -5.004 -11.193 17.342 1.00 91.19 104 THR A N 1
ATOM 755 C CA . THR A 1 104 ? -6.256 -11.423 16.609 1.00 91.19 104 THR A CA 1
ATOM 756 C C . THR A 1 104 ? -6.229 -10.623 15.318 1.00 91.19 104 THR A C 1
ATOM 758 O O . THR A 1 104 ? -6.004 -9.418 15.354 1.00 91.19 104 THR A O 1
ATOM 761 N N . TYR A 1 105 ? -6.477 -11.285 14.191 1.00 92.25 105 TYR A N 1
ATOM 762 C CA . TYR A 1 105 ? -6.555 -10.619 12.899 1.00 92.25 105 TYR A CA 1
ATOM 763 C C . TYR A 1 105 ? -7.982 -10.169 12.576 1.00 92.25 105 TYR A C 1
ATOM 765 O O . TYR A 1 105 ? -8.952 -10.855 12.902 1.00 92.25 105 TYR A O 1
ATOM 773 N N . GLU A 1 106 ? -8.102 -9.040 11.880 1.00 95.38 106 GLU A N 1
ATOM 774 C CA . GLU A 1 106 ? -9.350 -8.588 11.266 1.00 95.38 106 GLU A CA 1
ATOM 775 C C . GLU A 1 106 ? -9.183 -8.612 9.738 1.00 95.38 106 GLU A C 1
ATOM 777 O O . GLU A 1 106 ? -8.277 -7.964 9.214 1.00 95.38 106 GLU A O 1
ATOM 782 N N . PRO A 1 107 ? -10.001 -9.382 8.999 1.00 95.56 107 PRO A N 1
ATOM 783 C CA . PRO A 1 107 ? -9.957 -9.366 7.546 1.00 95.56 107 PRO A CA 1
ATOM 784 C C . PRO A 1 107 ? -10.627 -8.098 7.007 1.00 95.56 107 PRO A C 1
ATOM 786 O O . PRO A 1 107 ? -11.789 -7.817 7.309 1.00 95.56 107 PRO A O 1
ATOM 789 N N . PHE A 1 108 ? -9.915 -7.371 6.151 1.00 96.69 108 PHE A N 1
ATOM 790 C CA . PHE A 1 108 ? -10.433 -6.203 5.447 1.00 96.69 108 PHE A CA 1
ATOM 791 C C . PHE A 1 108 ? -10.793 -6.577 4.015 1.00 96.69 108 PHE A C 1
ATOM 793 O O . PHE A 1 108 ? -9.978 -7.146 3.296 1.00 96.69 108 PHE A O 1
ATOM 800 N N . ILE A 1 109 ? -12.012 -6.262 3.592 1.00 95.56 109 ILE A N 1
ATOM 801 C CA . ILE A 1 109 ? -12.472 -6.464 2.220 1.00 95.56 109 ILE A CA 1
ATOM 802 C C . ILE A 1 109 ? -11.803 -5.414 1.340 1.00 95.56 109 ILE A C 1
ATOM 804 O O . ILE A 1 109 ? -11.838 -4.218 1.645 1.00 95.56 109 ILE A O 1
ATOM 808 N N . LEU A 1 110 ? -11.175 -5.880 0.266 1.00 93.81 110 LEU A N 1
ATOM 809 C CA . LEU A 1 110 ? -10.411 -5.042 -0.641 1.00 93.81 110 LEU A CA 1
ATOM 810 C C . LEU A 1 110 ? -11.289 -4.610 -1.809 1.00 93.81 110 LEU A C 1
ATOM 812 O O . LEU A 1 110 ? -11.866 -5.447 -2.500 1.00 93.81 110 LEU A O 1
ATOM 816 N N . ARG A 1 111 ? -11.333 -3.307 -2.071 1.00 91.44 111 ARG A N 1
ATOM 817 C CA . ARG A 1 111 ? -11.995 -2.755 -3.251 1.00 91.44 111 ARG A CA 1
ATOM 818 C C . ARG A 1 111 ? -10.986 -1.984 -4.088 1.00 91.44 111 ARG A C 1
ATOM 820 O O . ARG A 1 111 ? -10.430 -1.000 -3.608 1.00 91.44 111 ARG A O 1
ATOM 827 N N . ALA A 1 112 ? -10.795 -2.394 -5.338 1.00 89.38 112 ALA A N 1
ATOM 828 C CA . ALA A 1 112 ? -10.045 -1.608 -6.312 1.00 89.38 112 ALA A CA 1
ATOM 829 C C . ALA A 1 112 ? -10.893 -0.434 -6.831 1.00 89.38 112 ALA A C 1
ATOM 831 O O . ALA A 1 112 ? -12.093 -0.581 -7.072 1.00 89.38 112 ALA A O 1
ATOM 832 N N . THR A 1 113 ? -10.273 0.727 -7.008 1.00 87.75 113 THR A N 1
ATOM 833 C CA . THR A 1 113 ? -10.907 1.928 -7.568 1.00 87.75 113 THR A CA 1
ATOM 834 C C . THR A 1 113 ? -10.612 2.062 -9.064 1.00 87.75 113 THR A C 1
ATOM 836 O O . THR A 1 113 ? -9.671 1.460 -9.595 1.00 87.75 113 THR A O 1
ATOM 839 N N . LYS A 1 114 ? -11.348 2.935 -9.759 1.00 85.38 114 LYS A N 1
ATOM 840 C CA . LYS A 1 114 ? -11.073 3.329 -11.153 1.00 85.38 114 LYS A CA 1
ATOM 841 C C . LYS A 1 114 ? -9.686 3.952 -11.324 1.00 85.38 114 LYS A C 1
ATOM 843 O O . LYS A 1 114 ? -9.125 3.903 -12.417 1.00 85.38 114 LYS A O 1
ATOM 848 N N . ARG A 1 115 ? -9.113 4.507 -10.250 1.00 82.69 115 ARG A N 1
ATOM 849 C CA . ARG A 1 115 ? -7.751 5.058 -10.226 1.00 82.69 115 ARG A CA 1
ATOM 850 C C . ARG A 1 115 ? -6.660 4.011 -10.026 1.00 82.69 115 ARG A C 1
ATOM 852 O O . ARG A 1 115 ? -5.493 4.383 -10.026 1.00 82.69 115 ARG A O 1
ATOM 859 N N . SER A 1 116 ? -7.004 2.722 -9.934 1.00 84.62 116 SER A N 1
ATOM 860 C CA . SER A 1 116 ? -6.051 1.647 -9.616 1.00 84.62 116 SER A CA 1
ATOM 861 C C . SER A 1 116 ? -5.472 1.732 -8.194 1.00 84.62 116 SER A C 1
ATOM 863 O O . SER A 1 116 ? -4.407 1.178 -7.930 1.00 84.62 116 SER A O 1
ATOM 865 N N . THR A 1 117 ? -6.178 2.404 -7.283 1.00 89.56 117 THR A N 1
ATOM 866 C CA . THR A 1 117 ? -5.907 2.417 -5.838 1.00 89.56 117 THR A CA 1
ATOM 867 C C . THR A 1 117 ? -6.845 1.434 -5.132 1.00 89.56 117 THR A C 1
ATOM 869 O O . THR A 1 117 ? -7.706 0.812 -5.762 1.00 89.56 117 THR A O 1
ATOM 872 N N . TYR A 1 118 ? -6.691 1.288 -3.820 1.00 92.31 118 TYR A N 1
ATOM 873 C CA . TYR A 1 118 ? -7.502 0.402 -2.996 1.00 92.31 118 TYR A CA 1
ATOM 874 C C . TYR A 1 118 ? -8.188 1.152 -1.865 1.00 92.31 118 TYR A C 1
ATOM 876 O O . TYR A 1 118 ? -7.617 2.065 -1.274 1.00 92.31 118 TYR A O 1
ATOM 884 N N . GLN A 1 119 ? -9.390 0.703 -1.526 1.00 94.19 119 GLN A N 1
ATOM 885 C CA . GLN A 1 119 ? -10.079 1.035 -0.285 1.00 94.19 119 GLN A CA 1
ATOM 886 C C . GLN A 1 119 ? -10.223 -0.242 0.553 1.00 94.19 119 GLN A C 1
ATOM 888 O O . GLN A 1 119 ? -10.467 -1.324 0.007 1.00 94.19 119 GLN A O 1
ATOM 893 N N . PHE A 1 120 ? -10.082 -0.116 1.873 1.00 96.44 120 PHE A N 1
ATOM 894 C CA . PHE A 1 120 ? -10.159 -1.239 2.811 1.00 96.44 120 PHE A CA 1
ATOM 895 C C . PHE A 1 120 ? -11.403 -1.126 3.681 1.00 96.44 120 PHE A C 1
ATOM 897 O O . PHE A 1 120 ? -11.539 -0.175 4.455 1.00 96.44 120 PHE A O 1
ATOM 904 N N . PHE A 1 121 ? -12.287 -2.116 3.583 1.00 96.31 121 PHE A N 1
ATOM 905 C CA . PHE A 1 121 ? -13.537 -2.161 4.331 1.00 96.31 121 PHE A CA 1
ATOM 906 C C . PHE A 1 121 ? -13.467 -3.198 5.449 1.00 96.31 121 PHE A C 1
ATOM 908 O O . PHE A 1 121 ? -13.151 -4.360 5.220 1.00 96.31 121 PHE A O 1
ATOM 915 N N . ALA A 1 122 ? -13.829 -2.805 6.661 1.00 95.62 122 ALA A N 1
ATOM 916 C CA . ALA A 1 122 ? -14.106 -3.712 7.763 1.00 95.62 122 ALA A CA 1
ATOM 917 C C . ALA A 1 122 ? -15.614 -3.934 7.876 1.00 95.62 122 ALA A C 1
ATOM 919 O O . ALA A 1 122 ? -16.402 -2.985 7.793 1.00 95.62 122 ALA A O 1
ATOM 920 N N . ARG A 1 123 ? -16.032 -5.175 8.125 1.00 92.69 123 ARG A N 1
ATOM 921 C CA . ARG A 1 123 ? -17.438 -5.466 8.410 1.00 92.69 123 ARG A CA 1
ATOM 922 C C . ARG A 1 123 ? -17.773 -4.994 9.826 1.00 92.69 123 ARG A C 1
ATOM 924 O O . ARG A 1 123 ? -17.138 -5.399 10.793 1.00 92.69 123 ARG A O 1
ATOM 931 N N . GLY A 1 124 ? -18.756 -4.111 9.941 1.00 83.81 124 GLY A N 1
ATOM 932 C CA . GLY A 1 124 ? -19.262 -3.608 11.212 1.00 83.81 124 GLY A CA 1
ATOM 933 C C . GLY A 1 124 ? -20.372 -4.481 11.800 1.00 83.81 124 GLY A C 1
ATOM 934 O O . GLY A 1 124 ? -20.787 -5.496 11.234 1.00 83.81 124 GLY A O 1
ATOM 935 N N . ALA A 1 125 ? -20.893 -4.047 12.949 1.00 76.50 125 ALA A N 1
ATOM 936 C CA . ALA A 1 125 ? -22.115 -4.609 13.511 1.00 76.50 125 ALA A CA 1
ATOM 937 C C . ALA A 1 125 ? -23.318 -4.328 12.588 1.00 76.50 125 ALA A C 1
ATOM 939 O O . ALA A 1 125 ? -23.342 -3.329 11.872 1.00 76.50 125 ALA A O 1
ATOM 940 N N . GLN A 1 126 ? -24.326 -5.207 12.620 1.00 76.75 126 GLN A N 1
ATOM 941 C CA . GLN A 1 126 ? -25.590 -5.043 11.880 1.00 76.75 126 GLN A CA 1
ATOM 942 C C . GLN A 1 126 ? -25.428 -4.879 10.354 1.00 76.75 126 GLN A C 1
ATOM 944 O O . GLN A 1 126 ? -26.188 -4.158 9.717 1.00 76.75 126 GLN A O 1
ATOM 949 N N . SER A 1 127 ? -24.447 -5.567 9.760 1.00 76.12 127 SER A N 1
ATOM 950 C CA . SER A 1 127 ? -24.192 -5.567 8.307 1.00 76.12 127 SER A CA 1
ATOM 951 C C . SER A 1 127 ? -23.780 -4.215 7.703 1.00 76.12 127 SER A C 1
ATOM 953 O O . SER A 1 127 ? -23.759 -4.092 6.483 1.00 76.12 127 SER A O 1
ATOM 955 N N . GLY A 1 128 ? -23.415 -3.225 8.523 1.00 90.31 128 GLY A N 1
ATOM 956 C CA . GLY A 1 128 ? -22.767 -2.002 8.044 1.00 90.31 128 GLY A CA 1
ATOM 957 C C . GLY A 1 128 ? -21.277 -2.207 7.758 1.00 90.31 128 GLY A C 1
ATOM 958 O O . GLY A 1 128 ? -20.690 -3.215 8.160 1.00 90.31 128 GLY A O 1
ATOM 959 N N . TYR A 1 129 ? -20.648 -1.223 7.118 1.00 94.62 129 TYR A N 1
ATOM 960 C CA . TYR A 1 129 ? -19.207 -1.219 6.868 1.00 94.62 129 TYR A CA 1
ATOM 961 C C . TYR A 1 129 ? -18.522 -0.043 7.566 1.00 94.62 129 TYR A C 1
ATOM 963 O O . TYR A 1 129 ? -19.087 1.035 7.762 1.00 94.62 129 TYR A O 1
ATOM 971 N N . SER A 1 130 ? -17.273 -0.261 7.960 1.00 95.25 130 SER A N 1
ATOM 972 C CA . SER A 1 130 ? -16.323 0.809 8.253 1.00 95.25 130 SER A CA 1
ATOM 973 C C . SER A 1 130 ? -15.218 0.782 7.208 1.00 95.25 130 SER A C 1
ATOM 975 O O . SER A 1 130 ? -14.928 -0.274 6.661 1.00 95.25 130 SER A O 1
ATOM 977 N N . MET A 1 131 ? -14.575 1.910 6.956 1.00 95.75 131 MET A N 1
ATOM 978 C CA . MET A 1 131 ? -13.482 2.016 5.999 1.00 95.75 131 MET A CA 1
ATOM 979 C C . MET A 1 131 ? -12.253 2.608 6.675 1.00 95.75 131 MET A C 1
ATOM 981 O O . MET A 1 131 ? -12.378 3.425 7.591 1.00 95.75 131 MET A O 1
ATOM 985 N N . TRP A 1 132 ? -11.072 2.188 6.229 1.00 97.12 132 TRP A N 1
ATOM 986 C CA . TRP A 1 132 ? -9.825 2.839 6.615 1.00 97.12 132 TRP A CA 1
ATOM 987 C C . TRP A 1 132 ? -9.848 4.302 6.170 1.00 97.12 132 TRP A C 1
ATOM 989 O O . TRP A 1 132 ? -10.188 4.620 5.031 1.00 97.12 132 TRP A O 1
ATOM 999 N N . THR A 1 133 ? -9.508 5.211 7.075 1.00 95.56 133 THR A N 1
ATOM 1000 C CA . THR A 1 133 ? -9.476 6.647 6.805 1.00 95.56 133 THR A CA 1
ATOM 1001 C C . THR A 1 133 ? -8.326 7.290 7.557 1.00 95.56 133 THR A C 1
ATOM 1003 O O . THR A 1 133 ? -8.280 7.239 8.787 1.00 95.56 133 THR A O 1
ATOM 1006 N N . ALA A 1 134 ? -7.407 7.901 6.817 1.00 94.56 134 ALA A N 1
ATOM 1007 C CA . ALA A 1 134 ? -6.349 8.731 7.370 1.00 94.56 134 ALA A CA 1
ATOM 1008 C C . ALA A 1 134 ? -6.948 10.047 7.881 1.00 94.56 134 ALA A C 1
ATOM 1010 O O . ALA A 1 134 ? -7.647 10.753 7.151 1.00 94.56 134 ALA A O 1
ATOM 1011 N N . CYS A 1 135 ? -6.707 10.356 9.151 1.00 91.94 135 CYS A N 1
ATOM 1012 C CA . CYS A 1 135 ? -7.260 11.522 9.830 1.00 91.94 135 CYS A CA 1
ATOM 1013 C C . CYS A 1 135 ? -6.185 12.573 10.109 1.00 91.94 135 CYS A C 1
ATOM 1015 O O . CYS A 1 135 ? -5.021 12.252 10.307 1.00 91.94 135 CYS A O 1
ATOM 1017 N N . SER A 1 136 ? -6.589 13.841 10.219 1.00 89.50 136 SER A N 1
ATOM 1018 C CA . SER A 1 136 ? -5.687 14.971 10.495 1.00 89.50 136 SER A CA 1
ATOM 1019 C C . SER A 1 136 ? -4.942 14.896 11.836 1.00 89.50 136 SER A C 1
ATOM 1021 O O . SER A 1 136 ? -4.038 15.691 12.069 1.00 89.50 136 SER A O 1
ATOM 1023 N N . ASP A 1 137 ? -5.318 13.977 12.726 1.00 91.12 137 ASP A N 1
ATOM 1024 C CA . ASP A 1 137 ? -4.585 13.659 13.957 1.00 91.12 137 ASP A CA 1
ATOM 1025 C C . ASP A 1 137 ? -3.339 12.778 13.712 1.00 91.12 137 ASP A C 1
ATOM 1027 O O . ASP A 1 137 ? -2.565 12.519 14.637 1.00 91.12 137 ASP A O 1
ATOM 1031 N N . GLY A 1 138 ? -3.115 12.351 12.465 1.00 92.00 138 GLY A N 1
ATOM 1032 C CA . GLY A 1 138 ? -1.987 11.524 12.045 1.00 92.00 138 GLY A CA 1
ATOM 1033 C C . GLY A 1 138 ? -2.193 10.029 12.290 1.00 92.00 138 GLY A C 1
ATOM 1034 O O . GLY A 1 138 ? -1.226 9.268 12.214 1.00 92.00 138 GLY A O 1
ATOM 1035 N N . PHE A 1 139 ? -3.415 9.601 12.612 1.00 95.44 139 PHE A N 1
ATOM 1036 C CA . PHE A 1 139 ? -3.766 8.201 12.824 1.00 95.44 139 PHE A CA 1
ATOM 1037 C C . PHE A 1 139 ? -4.640 7.666 11.695 1.00 95.44 139 PHE A C 1
ATOM 1039 O O . PHE A 1 139 ? -5.282 8.405 10.939 1.00 95.44 139 PHE A O 1
ATOM 1046 N N . LEU A 1 140 ? -4.667 6.340 11.594 1.00 96.69 140 LEU A N 1
ATOM 1047 C CA . LEU A 1 140 ? -5.567 5.631 10.705 1.00 96.69 140 LEU A CA 1
ATOM 1048 C C . LEU A 1 140 ? -6.769 5.115 11.498 1.00 96.69 140 LEU A C 1
ATOM 1050 O O . LEU A 1 140 ? -6.611 4.412 12.494 1.00 96.69 140 LEU A O 1
ATOM 1054 N N . HIS A 1 141 ? -7.975 5.465 11.057 1.00 96.56 141 HIS A N 1
ATOM 1055 C CA . HIS A 1 141 ? -9.226 5.116 11.731 1.00 96.56 141 HIS A CA 1
ATOM 1056 C C . HIS A 1 141 ? -10.112 4.216 10.872 1.00 96.56 141 HIS A C 1
ATOM 1058 O O . HIS A 1 141 ? -10.106 4.303 9.649 1.00 96.56 141 HIS A O 1
ATOM 1064 N N . LEU A 1 142 ? -10.952 3.415 11.526 1.00 95.69 142 LEU A N 1
ATOM 1065 C CA . LEU A 1 142 ? -12.105 2.736 10.941 1.00 95.69 142 LEU A CA 1
ATOM 1066 C C . LEU A 1 142 ? -13.359 3.592 11.107 1.00 95.69 142 LEU A C 1
ATOM 1068 O O . LEU A 1 142 ? -14.068 3.487 12.113 1.00 95.69 142 LEU A O 1
ATOM 1072 N N . LYS A 1 143 ? -13.659 4.425 10.110 1.00 94.75 143 LYS A N 1
ATOM 1073 C CA . LYS A 1 143 ? -14.868 5.258 10.110 1.00 94.75 143 LYS A CA 1
ATOM 1074 C C . LYS A 1 143 ? -16.039 4.518 9.490 1.00 94.75 143 LYS A C 1
ATOM 1076 O O . LYS A 1 143 ? -15.889 3.880 8.455 1.00 94.75 143 LYS A O 1
ATOM 1081 N N . THR A 1 144 ? -17.209 4.605 10.115 1.00 93.38 144 THR A N 1
ATOM 1082 C CA . THR A 1 144 ? -18.452 4.093 9.528 1.00 93.38 144 THR A CA 1
ATOM 1083 C C . THR A 1 144 ? -18.701 4.756 8.180 1.00 93.38 144 THR A C 1
ATOM 1085 O O . THR A 1 144 ? -18.520 5.964 8.043 1.00 93.38 144 THR A O 1
ATOM 1088 N N . THR A 1 145 ? -19.131 3.969 7.200 1.00 91.50 145 THR A N 1
ATOM 1089 C CA . THR A 1 145 ? -19.461 4.449 5.861 1.00 91.50 145 THR A CA 1
ATOM 1090 C C . THR A 1 145 ? -20.790 3.858 5.405 1.00 91.50 145 THR A C 1
ATOM 1092 O O . THR A 1 145 ? -21.159 2.751 5.798 1.00 91.50 145 THR A O 1
ATOM 1095 N N . ASN A 1 146 ? -21.508 4.600 4.562 1.00 89.38 146 ASN A N 1
ATOM 1096 C CA . ASN A 1 146 ? -22.716 4.111 3.893 1.00 89.38 146 ASN A CA 1
ATOM 1097 C C . ASN A 1 146 ? -22.391 3.307 2.625 1.00 89.38 146 ASN A C 1
ATOM 1099 O O . ASN A 1 146 ? -23.304 2.854 1.942 1.00 89.38 146 ASN A O 1
ATOM 1103 N N . ARG A 1 147 ? -21.104 3.171 2.291 1.00 88.31 147 ARG A N 1
ATOM 1104 C CA . ARG A 1 147 ? -20.634 2.453 1.111 1.00 88.31 147 ARG A CA 1
ATOM 1105 C C . ARG A 1 147 ? -20.427 0.972 1.383 1.00 88.31 147 ARG A C 1
ATOM 1107 O O . ARG A 1 147 ? -19.984 0.584 2.463 1.00 88.31 147 ARG A O 1
ATOM 1114 N N . SER A 1 148 ? -20.675 0.172 0.357 1.00 89.06 148 SER A N 1
ATOM 1115 C CA . SER A 1 148 ? -20.331 -1.242 0.298 1.00 89.06 148 SER A CA 1
ATOM 1116 C C . SER A 1 148 ? -19.064 -1.453 -0.543 1.00 89.06 148 SER A C 1
ATOM 1118 O O . SER A 1 148 ? -18.843 -0.736 -1.531 1.00 89.06 148 SER A O 1
ATOM 1120 N N . PRO A 1 149 ? -18.231 -2.461 -0.220 1.00 88.81 149 PRO A N 1
ATOM 1121 C CA . PRO A 1 149 ? -17.167 -2.901 -1.121 1.00 88.81 149 PRO A CA 1
ATOM 1122 C C . PRO A 1 149 ? -17.698 -3.266 -2.517 1.00 88.81 149 PRO A C 1
ATOM 1124 O O . PRO A 1 149 ? -17.017 -2.978 -3.499 1.00 88.81 149 PRO A O 1
ATOM 1127 N N . ASP A 1 150 ? -18.929 -3.780 -2.603 1.00 87.38 150 ASP A N 1
ATOM 1128 C CA . ASP A 1 150 ? -19.560 -4.250 -3.844 1.00 87.38 150 ASP A CA 1
ATOM 1129 C C . ASP A 1 150 ? -20.302 -3.143 -4.626 1.00 87.38 150 ASP A C 1
ATOM 1131 O O . ASP A 1 150 ? -20.944 -3.426 -5.635 1.00 87.38 150 ASP A O 1
ATOM 1135 N N . ASP A 1 151 ? -20.262 -1.876 -4.182 1.00 86.12 151 ASP A N 1
ATOM 1136 C CA . ASP A 1 151 ? -20.944 -0.794 -4.910 1.00 86.12 151 ASP A CA 1
ATOM 1137 C C . ASP A 1 151 ? -20.292 -0.576 -6.288 1.00 86.12 151 ASP A C 1
ATOM 1139 O O . ASP A 1 151 ? -19.200 -0.010 -6.377 1.00 86.12 151 ASP A O 1
ATOM 1143 N N . GLU A 1 152 ? -20.984 -0.937 -7.366 1.00 77.19 152 GLU A N 1
ATOM 1144 C CA . GLU A 1 152 ? -20.526 -0.762 -8.757 1.00 77.19 152 GLU A CA 1
ATOM 1145 C C . GLU A 1 152 ? -20.294 0.715 -9.137 1.00 77.19 152 GLU A C 1
ATOM 1147 O O . GLU A 1 152 ? -19.425 1.056 -9.944 1.00 77.19 152 GLU A O 1
ATOM 1152 N N . SER A 1 153 ? -21.050 1.634 -8.529 1.00 80.69 153 SER A N 1
ATOM 1153 C CA . SER A 1 153 ? -20.889 3.070 -8.747 1.00 80.69 153 SER A CA 1
ATOM 1154 C C . SER A 1 153 ? -19.805 3.645 -7.836 1.00 80.69 153 SER A C 1
ATOM 1156 O O . SER A 1 153 ? -20.003 3.814 -6.632 1.00 80.69 153 SER A O 1
ATOM 1158 N N . GLU A 1 154 ? -18.660 3.990 -8.416 1.00 79.69 154 GLU A N 1
ATOM 1159 C CA . GLU A 1 154 ? -17.655 4.818 -7.747 1.00 79.69 154 GLU A CA 1
ATOM 1160 C C . GLU A 1 154 ? -18.002 6.307 -7.911 1.00 79.69 154 GLU A C 1
ATOM 1162 O O . GLU A 1 154 ? -18.258 6.721 -9.050 1.00 79.69 154 GLU A O 1
ATOM 1167 N N . PRO A 1 155 ? -18.023 7.104 -6.822 1.00 79.44 155 PRO A N 1
ATOM 1168 C CA . PRO A 1 155 ? -18.258 8.542 -6.915 1.00 79.44 155 PRO A CA 1
ATOM 1169 C C . PRO A 1 155 ? -17.137 9.222 -7.710 1.00 79.44 155 PRO A C 1
ATOM 1171 O O . PRO A 1 155 ? -16.007 8.739 -7.737 1.00 79.44 155 PRO A O 1
ATOM 1174 N N . GLU A 1 156 ? -17.435 10.362 -8.338 1.00 76.69 156 GLU A N 1
ATOM 1175 C CA . GLU A 1 156 ? -16.427 11.133 -9.088 1.00 76.69 156 GLU A CA 1
ATOM 1176 C C . GLU A 1 156 ? -15.277 11.613 -8.195 1.00 76.69 156 GLU A C 1
ATOM 1178 O O . GLU A 1 156 ? -14.135 11.695 -8.642 1.00 76.69 156 GLU A O 1
ATOM 1183 N N . VAL A 1 157 ? -15.577 11.894 -6.924 1.00 78.44 157 VAL A N 1
ATOM 1184 C CA . VAL A 1 157 ? -14.605 12.305 -5.912 1.00 78.44 157 VAL A CA 1
ATOM 1185 C C . VAL A 1 157 ? -14.699 11.344 -4.735 1.00 78.44 157 VAL A C 1
ATOM 1187 O O . VAL A 1 157 ? -15.757 11.205 -4.118 1.00 78.44 157 VAL A O 1
ATOM 1190 N N . LEU A 1 158 ? -13.592 10.667 -4.430 1.00 83.50 158 LEU A N 1
ATOM 1191 C CA . LEU A 1 158 ? -13.479 9.841 -3.230 1.00 83.50 158 LEU A CA 1
ATOM 1192 C C . LEU A 1 158 ? -13.157 10.705 -2.010 1.00 83.50 158 LEU A C 1
ATOM 1194 O O . LEU A 1 158 ? -12.542 11.766 -2.114 1.00 83.50 158 LEU A O 1
ATOM 1198 N N . GLU A 1 159 ? -13.583 10.235 -0.839 1.00 85.31 159 GLU A N 1
ATOM 1199 C CA . GLU A 1 159 ? -13.276 10.894 0.427 1.00 85.31 159 GLU A CA 1
ATOM 1200 C C . GLU A 1 159 ? -11.751 10.937 0.647 1.00 85.31 159 GLU A C 1
ATOM 1202 O O . GLU A 1 159 ? -11.088 9.897 0.523 1.00 85.31 159 GLU A O 1
ATOM 1207 N N . PRO A 1 160 ? -11.171 12.103 0.991 1.00 85.62 160 PRO A N 1
ATOM 1208 C CA . PRO A 1 160 ? -9.738 12.219 1.226 1.00 85.62 160 PRO A CA 1
ATOM 1209 C C . PRO A 1 160 ? -9.237 11.243 2.291 1.00 85.62 160 PRO A C 1
ATOM 1211 O O . PRO A 1 160 ? -9.871 11.043 3.327 1.00 85.62 160 PRO A O 1
ATOM 1214 N N . GLY A 1 161 ? -8.066 10.656 2.044 1.00 90.31 161 GLY A N 1
ATOM 1215 C CA . GLY A 1 161 ? -7.415 9.749 2.988 1.00 90.31 161 GLY A CA 1
ATOM 1216 C C . GLY A 1 161 ? -8.017 8.340 3.054 1.00 90.31 161 GLY A C 1
ATOM 1217 O O . GLY A 1 161 ? -7.725 7.607 3.997 1.00 90.31 161 GLY A O 1
ATOM 1218 N N . THR A 1 162 ? -8.858 7.957 2.087 1.00 93.19 162 THR A N 1
ATOM 1219 C CA . THR A 1 162 ? -9.497 6.626 2.028 1.00 93.19 162 THR A CA 1
ATOM 1220 C C . THR A 1 162 ? -8.930 5.716 0.938 1.00 93.19 162 THR A C 1
ATOM 1222 O O . THR A 1 162 ? -9.359 4.570 0.812 1.00 93.19 162 THR A O 1
ATOM 1225 N N . GLU A 1 163 ? -7.972 6.214 0.154 1.00 91.81 163 GLU A N 1
ATOM 1226 C CA . GLU A 1 163 ? -7.335 5.487 -0.941 1.00 91.81 163 GLU A CA 1
ATOM 1227 C C . GLU A 1 163 ? -5.889 5.141 -0.615 1.00 91.81 163 GLU A C 1
ATOM 1229 O O . GLU A 1 163 ? -5.130 5.956 -0.084 1.00 91.81 163 GLU A O 1
ATOM 1234 N N . PHE A 1 164 ? -5.499 3.928 -0.991 1.00 93.06 164 PHE A N 1
ATOM 1235 C CA . PHE A 1 164 ? -4.194 3.375 -0.676 1.00 93.06 164 PHE A CA 1
ATOM 1236 C C . PHE A 1 164 ? -3.580 2.656 -1.877 1.00 93.06 164 PHE A C 1
ATOM 1238 O O . PHE A 1 164 ? -4.281 2.154 -2.754 1.00 93.06 164 PHE A O 1
ATOM 1245 N N . LEU A 1 165 ? -2.255 2.576 -1.905 1.00 91.38 165 LEU A N 1
ATOM 1246 C CA . LEU A 1 165 ? -1.481 1.835 -2.898 1.00 91.38 165 LEU A CA 1
ATOM 1247 C C . LEU A 1 165 ? -0.561 0.832 -2.211 1.00 91.38 165 LEU A C 1
ATOM 1249 O O . LEU A 1 165 ? -0.045 1.095 -1.125 1.00 91.38 165 LEU A O 1
ATOM 1253 N N . PHE A 1 166 ? -0.315 -0.290 -2.881 1.00 91.12 166 PHE A N 1
ATOM 1254 C CA . PHE A 1 166 ? 0.671 -1.272 -2.451 1.00 91.12 166 PHE A CA 1
ATOM 1255 C C . PHE A 1 166 ? 1.997 -1.072 -3.174 1.00 91.12 166 PHE A C 1
ATOM 1257 O O . PHE A 1 166 ? 2.026 -0.964 -4.400 1.00 91.12 166 PHE A O 1
ATOM 1264 N N . TYR A 1 167 ? 3.089 -1.115 -2.414 1.00 90.31 167 TYR A N 1
ATOM 1265 C CA . TYR A 1 167 ? 4.428 -1.326 -2.955 1.00 90.31 167 TYR A CA 1
ATOM 1266 C C . TYR A 1 167 ? 4.943 -2.683 -2.502 1.00 90.31 167 TYR A C 1
ATOM 1268 O O . TYR A 1 167 ? 5.320 -2.864 -1.344 1.00 90.31 167 TYR A O 1
ATOM 1276 N N . PHE A 1 168 ? 4.935 -3.642 -3.423 1.00 89.31 168 PHE A N 1
ATOM 1277 C CA . PHE A 1 168 ? 5.316 -5.020 -3.145 1.00 89.31 168 PHE A CA 1
ATOM 1278 C C . PHE A 1 168 ? 6.831 -5.150 -2.979 1.00 89.31 168 PHE A C 1
ATOM 1280 O O . PHE A 1 168 ? 7.596 -4.775 -3.863 1.00 89.31 168 PHE A O 1
ATOM 1287 N N . LEU A 1 169 ? 7.249 -5.740 -1.860 1.00 88.56 169 LEU A N 1
ATOM 1288 C CA . LEU A 1 169 ? 8.653 -6.003 -1.524 1.00 88.56 169 LEU A CA 1
ATOM 1289 C C . LEU A 1 169 ? 9.046 -7.476 -1.755 1.00 88.56 169 LEU A C 1
ATOM 1291 O O . LEU A 1 169 ? 10.185 -7.866 -1.505 1.00 88.56 169 LEU A O 1
ATOM 1295 N N . GLY A 1 170 ? 8.099 -8.305 -2.208 1.00 83.94 170 GLY A N 1
ATOM 1296 C CA . GLY A 1 170 ? 8.261 -9.753 -2.355 1.00 83.94 170 GLY A CA 1
ATOM 1297 C C . GLY A 1 170 ? 7.919 -10.534 -1.082 1.00 83.94 170 GLY A C 1
ATOM 1298 O O . GLY A 1 170 ? 7.745 -9.964 -0.009 1.00 83.94 170 GLY A O 1
ATOM 1299 N N . ASN A 1 171 ? 7.788 -11.860 -1.207 1.00 86.62 171 ASN A N 1
ATOM 1300 C CA . ASN A 1 171 ? 7.506 -12.791 -0.098 1.00 86.62 171 ASN A CA 1
ATOM 1301 C C . ASN A 1 171 ? 6.310 -12.393 0.788 1.00 86.62 171 ASN A C 1
ATOM 1303 O O . ASN A 1 171 ? 6.390 -12.480 2.008 1.00 86.62 171 ASN A O 1
ATOM 1307 N N . GLY A 1 172 ? 5.223 -11.914 0.176 1.00 90.06 172 GLY A N 1
ATOM 1308 C CA . GLY A 1 172 ? 4.033 -11.476 0.912 1.00 90.06 172 GLY A CA 1
ATOM 1309 C C . GLY A 1 172 ? 4.220 -10.168 1.683 1.00 90.06 172 GLY A C 1
ATOM 1310 O O . GLY A 1 172 ? 3.392 -9.844 2.514 1.00 90.06 172 GLY A O 1
ATOM 1311 N N . ARG A 1 173 ? 5.286 -9.398 1.437 1.00 94.38 173 ARG A N 1
ATOM 1312 C CA . ARG A 1 173 ? 5.526 -8.119 2.117 1.00 94.38 173 ARG A CA 1
ATOM 1313 C C . ARG A 1 173 ? 5.203 -6.938 1.226 1.00 94.38 173 ARG A C 1
ATOM 1315 O O . ARG A 1 173 ? 5.469 -6.950 0.021 1.00 94.38 173 ARG A O 1
ATOM 1322 N N . THR A 1 174 ? 4.680 -5.891 1.842 1.00 94.38 174 THR A N 1
ATOM 1323 C CA . THR A 1 174 ? 4.309 -4.656 1.168 1.00 94.38 174 THR A CA 1
ATOM 1324 C C . THR A 1 174 ? 4.558 -3.444 2.056 1.00 94.38 174 THR A C 1
ATOM 1326 O O . THR A 1 174 ? 4.498 -3.522 3.282 1.00 94.38 174 THR A O 1
ATOM 1329 N N . LEU A 1 175 ? 4.785 -2.300 1.423 1.00 94.50 175 LEU A N 1
ATOM 1330 C CA . LEU A 1 175 ? 4.484 -0.998 2.014 1.00 94.50 175 LEU A CA 1
ATOM 1331 C C . LEU A 1 175 ? 3.062 -0.615 1.603 1.00 94.50 175 LEU A C 1
ATOM 1333 O O . LEU A 1 175 ? 2.591 -1.034 0.539 1.00 94.50 175 LEU A O 1
ATOM 1337 N N . ILE A 1 176 ? 2.391 0.189 2.420 1.00 94.88 176 ILE A N 1
ATOM 1338 C CA . ILE A 1 176 ? 1.075 0.738 2.088 1.00 94.88 176 ILE A CA 1
ATOM 1339 C C . ILE A 1 176 ? 1.215 2.252 2.041 1.00 94.88 176 ILE A C 1
ATOM 1341 O O . ILE A 1 176 ? 1.546 2.878 3.046 1.00 94.88 176 ILE A O 1
ATOM 1345 N N . ARG A 1 177 ? 0.988 2.839 0.868 1.00 91.75 177 ARG A N 1
ATOM 1346 C CA . ARG A 1 177 ? 1.017 4.287 0.658 1.00 91.75 177 ARG A CA 1
ATOM 1347 C C . ARG A 1 177 ? -0.385 4.857 0.750 1.00 91.75 177 ARG A C 1
ATOM 1349 O O . ARG A 1 177 ? -1.307 4.291 0.173 1.00 91.75 177 ARG A O 1
ATOM 1356 N N . LEU A 1 178 ? -0.521 6.007 1.398 1.00 91.38 178 LEU A N 1
ATOM 1357 C CA . LEU A 1 178 ? -1.727 6.821 1.339 1.00 91.38 178 LEU A CA 1
ATOM 1358 C C . LEU A 1 178 ? -1.757 7.608 0.017 1.00 91.38 178 LEU A C 1
ATOM 1360 O O . LEU A 1 178 ? -0.895 8.458 -0.224 1.00 91.38 178 LEU A O 1
ATOM 1364 N N . ALA A 1 179 ? -2.741 7.327 -0.837 1.00 87.12 179 ALA A N 1
ATOM 1365 C CA . ALA A 1 179 ? -2.931 8.015 -2.111 1.00 87.12 179 ALA A CA 1
ATOM 1366 C C . ALA A 1 179 ? -3.777 9.275 -1.884 1.00 87.12 179 ALA A C 1
ATOM 1368 O O . ALA A 1 179 ? -5.000 9.210 -1.765 1.00 87.12 179 ALA A O 1
ATOM 1369 N N . THR A 1 180 ? -3.119 10.425 -1.746 1.00 76.00 180 THR A N 1
ATOM 1370 C CA . THR A 1 180 ? -3.802 11.702 -1.515 1.00 76.00 180 THR A CA 1
ATOM 1371 C C . THR A 1 180 ? -2.937 12.886 -1.920 1.00 76.00 180 THR A C 1
ATOM 1373 O O . THR A 1 180 ? -1.813 13.051 -1.450 1.00 76.00 180 THR A O 1
ATOM 1376 N N . GLU A 1 181 ? -3.501 13.783 -2.722 1.00 69.44 181 GLU A N 1
ATOM 1377 C CA . GLU A 1 181 ? -2.838 15.031 -3.123 1.00 69.44 181 GLU A CA 1
ATOM 1378 C C . GLU A 1 181 ? -2.569 15.966 -1.927 1.00 69.44 181 GLU A C 1
ATOM 1380 O O . GLU A 1 181 ? -1.732 16.860 -2.006 1.00 69.44 181 GLU A O 1
ATOM 1385 N N . ALA A 1 182 ? -3.242 15.747 -0.788 1.00 70.44 182 ALA A N 1
ATOM 1386 C CA . ALA A 1 182 ? -3.074 16.562 0.416 1.00 70.44 182 ALA A CA 1
ATOM 1387 C C . ALA A 1 182 ? -1.696 16.401 1.086 1.00 70.44 182 ALA A C 1
ATOM 1389 O O . ALA A 1 182 ? -1.279 17.285 1.835 1.00 70.44 182 ALA A O 1
ATOM 1390 N N . PHE A 1 183 ? -0.997 15.287 0.842 1.00 68.88 183 PHE A N 1
ATOM 1391 C CA . PHE A 1 183 ? 0.318 15.007 1.422 1.00 68.88 183 PHE A CA 1
ATOM 1392 C C . PHE A 1 183 ? 1.312 14.686 0.295 1.00 6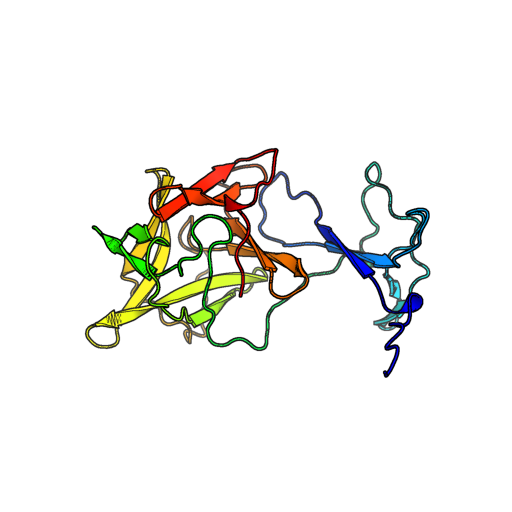8.88 183 PHE A C 1
ATOM 1394 O O . PHE A 1 183 ? 1.366 13.534 -0.150 1.00 68.88 183 PHE A O 1
ATOM 1401 N N . PRO A 1 184 ? 2.073 15.686 -0.197 1.00 67.56 184 PRO A N 1
ATOM 1402 C CA . PRO A 1 184 ? 3.076 15.460 -1.230 1.00 67.56 184 PRO A CA 1
ATOM 1403 C C . PRO A 1 184 ? 4.214 14.574 -0.703 1.00 67.56 184 PRO A C 1
ATOM 1405 O O . PRO A 1 184 ? 4.559 14.611 0.480 1.00 67.56 184 PRO A O 1
ATOM 1408 N N . GLY A 1 185 ? 4.803 13.780 -1.598 1.00 74.81 185 GLY A N 1
ATOM 1409 C CA . GLY A 1 185 ? 5.857 12.817 -1.275 1.00 74.81 185 GLY A CA 1
ATOM 1410 C C . GLY A 1 185 ? 5.366 11.401 -0.941 1.00 74.81 185 GLY A C 1
ATOM 1411 O O . GLY A 1 185 ? 4.220 11.007 -1.190 1.00 74.81 185 GLY A O 1
ATOM 1412 N N . LEU A 1 186 ? 6.286 10.590 -0.414 1.00 82.88 186 LEU A N 1
ATOM 1413 C CA . LEU A 1 186 ? 6.047 9.190 -0.070 1.00 82.88 186 LEU A CA 1
ATOM 1414 C C . LEU A 1 186 ? 5.396 9.086 1.317 1.00 82.88 186 LEU A C 1
ATOM 1416 O O . LEU A 1 186 ? 6.070 8.934 2.334 1.00 82.88 186 LEU A O 1
ATOM 1420 N N . CYS A 1 187 ? 4.068 9.203 1.350 1.00 89.81 187 CYS A N 1
ATOM 1421 C CA . CYS A 1 187 ? 3.282 9.073 2.573 1.00 89.81 187 CYS A CA 1
ATOM 1422 C C . CYS A 1 187 ? 2.917 7.605 2.844 1.00 89.81 187 CYS A C 1
ATOM 1424 O O . CYS A 1 187 ? 2.077 7.038 2.142 1.00 89.81 187 CYS A O 1
ATOM 1426 N N . LEU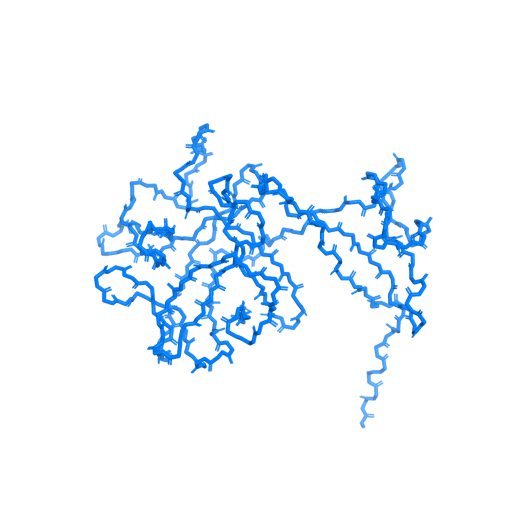 A 1 188 ? 3.551 6.979 3.837 1.00 93.31 188 LEU A N 1
ATOM 1427 C CA . LEU A 1 188 ? 3.401 5.552 4.131 1.00 93.31 188 LEU A CA 1
ATOM 1428 C C . LEU A 1 188 ? 2.686 5.315 5.456 1.00 93.31 188 LEU A C 1
ATOM 1430 O O . LEU A 1 188 ? 2.812 6.094 6.397 1.00 93.31 188 LEU A O 1
ATOM 1434 N N . LEU A 1 189 ? 1.966 4.200 5.532 1.00 96.38 189 LEU A N 1
ATOM 1435 C CA . LEU A 1 189 ? 1.439 3.677 6.784 1.00 96.38 189 LEU A CA 1
ATOM 1436 C C . LEU A 1 189 ? 2.565 3.015 7.571 1.00 96.38 189 LEU A C 1
ATOM 1438 O O . LEU A 1 189 ? 3.359 2.251 7.015 1.00 96.38 189 LEU A O 1
ATOM 1442 N N . LYS A 1 190 ? 2.560 3.240 8.882 1.00 97.19 190 LYS A N 1
ATOM 1443 C CA . LYS A 1 190 ? 3.510 2.653 9.818 1.00 97.19 190 LYS A CA 1
ATOM 1444 C C . LYS A 1 190 ? 2.856 2.207 11.115 1.00 97.19 190 LYS A C 1
ATOM 1446 O O . LYS A 1 190 ? 1.860 2.775 11.563 1.00 97.19 190 LYS A O 1
ATOM 1451 N N . ALA A 1 191 ? 3.472 1.214 11.733 1.00 97.88 191 ALA A N 1
ATOM 1452 C CA . ALA A 1 191 ? 3.236 0.849 13.115 1.00 97.88 191 ALA A CA 1
ATOM 1453 C C . ALA A 1 191 ? 4.083 1.722 14.051 1.00 97.88 191 ALA A C 1
ATOM 1455 O O . ALA A 1 191 ? 5.256 2.002 13.787 1.00 97.88 191 ALA A O 1
ATOM 1456 N N . GLU A 1 192 ? 3.500 2.105 15.178 1.00 97.06 192 GLU A N 1
ATOM 1457 C CA . GLU A 1 192 ? 4.223 2.621 16.336 1.00 97.06 192 GLU A CA 1
ATOM 1458 C C . GLU A 1 192 ? 4.528 1.487 17.323 1.00 97.06 192 GLU A C 1
ATOM 1460 O O . GLU A 1 192 ? 3.868 0.447 17.341 1.00 97.06 192 GLU A O 1
ATOM 1465 N N . ALA A 1 193 ? 5.527 1.684 18.186 1.00 94.81 193 ALA A N 1
ATOM 1466 C CA . ALA A 1 193 ? 5.990 0.647 19.114 1.00 94.81 193 ALA A CA 1
ATOM 1467 C C . ALA A 1 193 ? 4.908 0.151 20.093 1.00 94.81 193 ALA A C 1
ATOM 1469 O O . ALA A 1 193 ? 5.008 -0.969 20.592 1.00 94.81 193 ALA A O 1
ATOM 1470 N N . LYS A 1 194 ? 3.885 0.967 20.382 1.00 95.31 194 LYS A N 1
ATOM 1471 C CA . LYS A 1 194 ? 2.760 0.575 21.246 1.00 95.31 194 LYS A CA 1
ATOM 1472 C C . LYS A 1 194 ? 1.587 -0.032 20.470 1.00 95.31 194 LYS A C 1
ATOM 1474 O O . LYS A 1 194 ? 0.622 -0.447 21.102 1.00 95.31 194 LYS A O 1
ATOM 1479 N N . GLY A 1 195 ? 1.691 -0.133 19.145 1.00 96.44 195 GLY A N 1
ATOM 1480 C CA . GLY A 1 195 ? 0.693 -0.750 18.279 1.00 96.44 195 GLY A CA 1
ATOM 1481 C C . GLY A 1 195 ? -0.162 0.228 17.486 1.00 96.44 195 GLY A C 1
ATOM 1482 O O . GLY A 1 195 ? -0.871 -0.224 16.592 1.00 96.44 195 GLY A O 1
ATOM 1483 N N . GLU A 1 196 ? -0.100 1.539 17.733 1.00 97.44 196 GLU A N 1
ATOM 1484 C CA . GLU A 1 196 ? -0.912 2.485 16.967 1.00 97.44 196 GLU A CA 1
ATOM 1485 C C . GLU A 1 196 ? -0.520 2.462 15.483 1.00 97.44 196 GLU A C 1
ATOM 1487 O O . GLU A 1 196 ? 0.664 2.460 15.139 1.00 97.44 196 GLU A O 1
ATOM 1492 N N . VAL A 1 197 ? -1.516 2.475 14.596 1.00 97.94 197 VAL A N 1
ATOM 1493 C CA . VAL A 1 197 ? -1.282 2.585 13.153 1.00 97.94 197 VAL A CA 1
ATOM 1494 C C . VAL A 1 197 ? -1.405 4.046 12.739 1.00 97.94 197 VAL A C 1
ATOM 1496 O O . VAL A 1 197 ? -2.452 4.683 12.893 1.00 97.94 197 VAL A O 1
ATOM 1499 N N . LYS A 1 198 ? -0.309 4.581 12.208 1.00 96.50 198 LYS A N 1
ATOM 1500 C CA . LYS A 1 198 ? -0.173 5.977 11.791 1.00 96.50 198 LYS A CA 1
ATOM 1501 C C . LYS A 1 198 ? 0.257 6.060 10.338 1.00 96.50 198 LYS A C 1
ATOM 1503 O O . LYS A 1 198 ? 0.537 5.049 9.698 1.00 96.50 198 LYS A O 1
ATOM 1508 N N . TYR A 1 199 ? 0.324 7.280 9.833 1.00 93.81 199 TYR A N 1
ATOM 1509 C CA . TYR A 1 199 ? 0.955 7.573 8.560 1.00 93.81 199 TYR A CA 1
ATOM 1510 C C . TYR A 1 199 ? 1.861 8.796 8.695 1.00 93.81 199 TYR A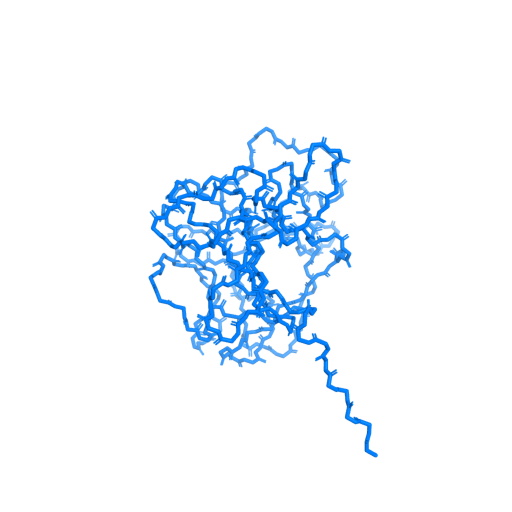 C 1
ATOM 1512 O O . TYR A 1 199 ? 1.601 9.688 9.506 1.00 93.81 199 TYR A O 1
ATOM 1520 N N . ASP A 1 200 ? 2.928 8.840 7.911 1.00 91.25 200 ASP A N 1
ATOM 1521 C CA . ASP A 1 200 ? 3.829 9.984 7.812 1.00 91.25 200 ASP A CA 1
ATOM 1522 C C . ASP A 1 200 ? 4.517 10.034 6.445 1.00 91.25 200 ASP A C 1
ATOM 1524 O O . ASP A 1 200 ? 4.501 9.085 5.660 1.00 91.25 200 ASP A O 1
ATOM 1528 N N . VAL A 1 201 ? 5.059 11.209 6.128 1.00 86.88 201 VAL A N 1
ATOM 1529 C CA . VAL A 1 201 ? 5.922 11.410 4.965 1.00 86.88 201 VAL A CA 1
ATOM 1530 C C . VAL A 1 201 ? 7.342 11.087 5.407 1.00 86.88 201 VAL A C 1
ATOM 1532 O O . VAL A 1 201 ? 7.862 11.737 6.314 1.00 86.88 201 VAL A O 1
ATOM 1535 N N . THR A 1 202 ? 7.962 10.090 4.780 1.00 80.25 202 THR A N 1
ATOM 1536 C CA . THR A 1 202 ? 9.308 9.637 5.149 1.00 80.25 202 THR A CA 1
ATOM 1537 C C . THR A 1 202 ? 10.252 9.617 3.951 1.00 80.25 202 THR A C 1
ATOM 1539 O O . THR A 1 202 ? 9.837 9.365 2.820 1.00 80.25 202 THR A O 1
ATOM 1542 N N . GLY A 1 203 ? 11.535 9.876 4.215 1.00 73.81 203 GLY A N 1
ATOM 1543 C CA . GLY A 1 203 ? 12.634 9.620 3.279 1.00 73.81 203 GLY A CA 1
ATOM 1544 C C . GLY A 1 203 ? 13.331 8.276 3.515 1.00 73.81 203 GLY A C 1
ATOM 1545 O O . GLY A 1 203 ? 14.081 7.824 2.658 1.00 73.81 203 GLY A O 1
ATOM 1546 N N . GLU A 1 204 ? 13.077 7.625 4.655 1.00 86.56 204 GLU A N 1
ATOM 1547 C CA . GLU A 1 204 ? 13.725 6.372 5.052 1.00 86.56 204 GLU A CA 1
ATOM 1548 C C . GLU A 1 204 ? 12.688 5.316 5.451 1.00 86.56 204 GLU A C 1
ATOM 1550 O O . GLU A 1 204 ? 11.714 5.595 6.156 1.00 86.56 204 GLU A O 1
ATOM 1555 N N . ILE A 1 205 ? 12.902 4.082 4.993 1.00 90.25 205 ILE A N 1
ATOM 1556 C CA . ILE A 1 205 ? 11.993 2.957 5.223 1.00 90.25 205 ILE A CA 1
ATOM 1557 C C . ILE A 1 205 ? 12.636 2.003 6.228 1.00 90.25 205 ILE A C 1
ATOM 1559 O O . ILE A 1 205 ? 13.670 1.394 5.962 1.00 90.25 205 ILE A O 1
ATOM 1563 N N . PHE A 1 206 ? 11.978 1.841 7.372 1.00 93.69 206 PHE A N 1
ATOM 1564 C CA . PHE A 1 206 ? 12.340 0.884 8.417 1.00 93.69 206 PHE A CA 1
ATOM 1565 C C . PHE A 1 206 ? 11.295 -0.235 8.534 1.00 93.69 206 PHE A C 1
ATOM 1567 O O . PHE A 1 206 ? 10.239 -0.202 7.901 1.00 93.69 206 PHE A O 1
ATOM 1574 N N . ALA A 1 207 ? 11.569 -1.232 9.381 1.00 94.62 207 ALA A N 1
ATOM 1575 C CA . ALA A 1 207 ? 10.697 -2.395 9.571 1.00 94.62 207 ALA A CA 1
ATOM 1576 C C . ALA A 1 207 ? 9.254 -2.035 9.968 1.00 94.62 207 ALA A C 1
ATOM 1578 O O . ALA A 1 207 ? 8.329 -2.777 9.662 1.00 94.62 207 ALA A O 1
ATOM 1579 N N . ASN A 1 208 ? 9.040 -0.887 10.607 1.00 97.06 208 ASN A N 1
ATOM 1580 C CA . ASN A 1 208 ? 7.721 -0.442 11.044 1.00 97.06 208 ASN A CA 1
ATOM 1581 C C . ASN A 1 208 ? 6.795 0.036 9.916 1.00 97.06 208 ASN A C 1
ATOM 1583 O O . ASN A 1 208 ? 5.607 0.201 10.164 1.00 97.06 208 ASN A O 1
ATOM 1587 N N . TYR A 1 209 ? 7.308 0.220 8.699 1.00 97.12 209 TYR A N 1
ATOM 1588 C CA . TYR A 1 209 ? 6.512 0.512 7.500 1.00 97.12 209 TYR A CA 1
ATOM 1589 C C . TYR A 1 209 ? 6.141 -0.744 6.703 1.00 97.12 209 TYR A C 1
ATOM 1591 O O . TYR A 1 209 ? 5.396 -0.661 5.725 1.00 97.12 209 TYR A O 1
ATOM 1599 N N . ILE A 1 210 ? 6.710 -1.895 7.073 1.00 97.38 210 ILE A N 1
ATOM 1600 C CA . ILE A 1 210 ? 6.572 -3.142 6.328 1.00 97.38 210 ILE A CA 1
ATOM 1601 C C . ILE A 1 210 ? 5.444 -3.971 6.933 1.00 97.38 210 ILE A C 1
ATOM 1603 O O . ILE A 1 210 ? 5.442 -4.279 8.128 1.00 97.38 210 ILE A O 1
ATOM 1607 N N . TRP A 1 211 ? 4.527 -4.381 6.064 1.00 97.81 211 TRP A N 1
ATOM 1608 C CA . TRP A 1 211 ? 3.368 -5.197 6.391 1.00 97.81 211 TRP A CA 1
ATOM 1609 C C . TRP A 1 211 ? 3.434 -6.515 5.625 1.00 97.81 211 TRP A C 1
ATOM 1611 O O . TRP A 1 211 ? 3.738 -6.522 4.432 1.00 97.81 211 TRP A O 1
ATOM 1621 N N . GLU A 1 212 ? 3.152 -7.624 6.297 1.00 97.25 212 GLU A N 1
ATOM 1622 C CA . GLU A 1 212 ? 2.974 -8.935 5.668 1.00 97.25 212 GLU A CA 1
ATOM 1623 C C . GLU A 1 212 ? 1.481 -9.192 5.387 1.00 97.25 212 GLU A C 1
ATOM 1625 O O . GLU A 1 212 ? 0.637 -8.833 6.216 1.00 97.25 212 GLU A O 1
ATOM 1630 N N . ILE A 1 213 ? 1.171 -9.742 4.204 1.00 93.50 213 ILE A N 1
ATOM 1631 C CA . ILE A 1 213 ? -0.172 -9.894 3.606 1.00 93.50 213 ILE A CA 1
ATOM 1632 C C . ILE A 1 213 ? -0.452 -11.284 3.029 1.00 93.50 213 ILE A C 1
ATOM 1634 O O . ILE A 1 213 ? 0.499 -11.960 2.574 1.00 93.50 213 ILE A O 1
#